Protein AF-A0A7C2NEE5-F1 (afdb_monomer_lite)

Structure (mmCIF, N/CA/C/O backbone):
data_AF-A0A7C2NEE5-F1
#
_entry.id   AF-A0A7C2NEE5-F1
#
loop_
_atom_site.group_PDB
_atom_site.id
_atom_site.type_symbol
_atom_site.label_atom_id
_atom_site.label_alt_id
_atom_site.label_comp_id
_atom_site.label_asym_id
_atom_site.label_entity_id
_atom_sit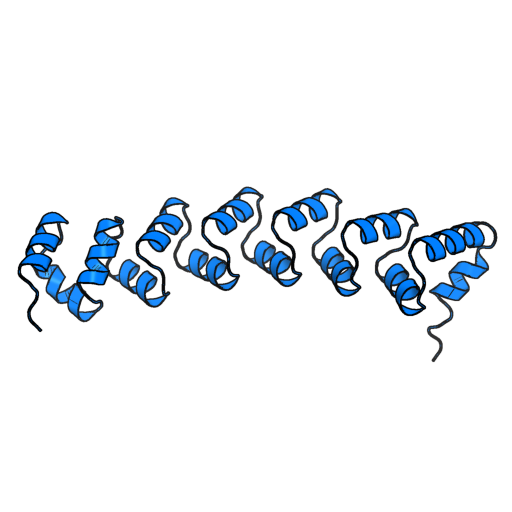e.label_seq_id
_atom_site.pdbx_PDB_ins_code
_atom_site.Cartn_x
_atom_site.Cartn_y
_atom_site.Cartn_z
_atom_site.occupancy
_atom_site.B_iso_or_equiv
_atom_site.auth_seq_id
_atom_site.auth_comp_id
_atom_site.auth_asym_id
_atom_site.auth_atom_id
_atom_site.pdbx_PDB_model_num
ATOM 1 N N . MET A 1 1 ? -31.552 -10.171 25.817 1.00 52.25 1 MET A N 1
ATOM 2 C CA . MET A 1 1 ? -30.109 -10.456 25.962 1.00 52.25 1 MET A CA 1
ATOM 3 C C . MET A 1 1 ? -29.627 -9.669 27.164 1.00 52.25 1 MET A C 1
ATOM 5 O O . MET A 1 1 ? -29.791 -8.460 27.160 1.00 52.25 1 MET A O 1
ATOM 9 N N . GLY A 1 2 ? -29.190 -10.341 28.229 1.00 68.56 2 GLY A N 1
ATOM 10 C CA . GLY A 1 2 ? -28.719 -9.665 29.440 1.00 68.56 2 GLY A CA 1
ATOM 11 C C . GLY A 1 2 ? -27.264 -9.243 29.276 1.00 68.56 2 GLY A C 1
ATOM 12 O O . GLY A 1 2 ? -26.449 -10.050 28.836 1.00 68.56 2 GLY A O 1
ATOM 13 N N . ILE A 1 3 ? -26.951 -7.993 29.607 1.00 78.88 3 ILE A N 1
ATOM 14 C CA . ILE A 1 3 ? -25.569 -7.520 29.716 1.00 78.88 3 ILE A CA 1
ATOM 15 C C . ILE A 1 3 ? -24.959 -8.189 30.949 1.00 78.88 3 ILE A C 1
ATOM 17 O O . ILE A 1 3 ? -25.601 -8.232 32.002 1.00 78.88 3 ILE A O 1
ATOM 21 N N . SER A 1 4 ? -23.755 -8.751 30.830 1.00 86.81 4 SER A N 1
ATOM 22 C CA . SER A 1 4 ? -23.123 -9.385 31.985 1.00 86.81 4 SER A CA 1
ATOM 23 C C . SER A 1 4 ? -22.705 -8.333 33.016 1.00 86.81 4 SER A C 1
ATOM 25 O O . SER A 1 4 ? -22.363 -7.199 32.677 1.00 86.81 4 SER A O 1
ATOM 27 N N . LEU A 1 5 ? -22.704 -8.715 34.295 1.00 85.31 5 LEU A N 1
ATOM 28 C CA . LEU A 1 5 ? -22.211 -7.844 35.362 1.00 85.31 5 LEU A CA 1
ATOM 29 C C . LEU A 1 5 ? -20.741 -7.444 35.127 1.00 85.31 5 LEU A C 1
ATOM 31 O O . LEU A 1 5 ? -20.351 -6.329 35.461 1.00 85.31 5 LEU A O 1
ATOM 35 N N . GLU A 1 6 ? -19.941 -8.329 34.527 1.00 88.75 6 GLU A N 1
ATOM 36 C CA . GLU A 1 6 ? -18.557 -8.047 34.140 1.00 88.75 6 GLU A CA 1
ATOM 37 C C . GLU A 1 6 ? -18.466 -6.958 33.065 1.00 88.75 6 GLU A C 1
ATOM 39 O O . GLU A 1 6 ? -17.700 -6.014 33.246 1.00 88.75 6 GLU A O 1
ATOM 44 N N . ASP A 1 7 ? -19.286 -7.023 32.010 1.00 86.94 7 ASP A N 1
ATOM 45 C CA . ASP A 1 7 ? -19.300 -5.994 30.959 1.00 86.94 7 ASP A CA 1
ATOM 46 C C . ASP A 1 7 ? -19.751 -4.630 31.524 1.00 86.94 7 ASP A C 1
ATOM 48 O O . ASP A 1 7 ? -19.190 -3.594 31.171 1.00 86.94 7 ASP A O 1
ATOM 52 N N . LEU A 1 8 ? -20.713 -4.609 32.460 1.00 86.50 8 LEU A N 1
ATOM 53 C CA . LEU A 1 8 ? -21.148 -3.378 33.139 1.00 86.50 8 LEU A CA 1
ATOM 54 C C . LEU A 1 8 ? -20.057 -2.787 34.046 1.00 86.50 8 LEU A C 1
ATOM 56 O O . LEU A 1 8 ? -19.805 -1.582 34.004 1.00 86.50 8 LEU A O 1
ATOM 60 N N . LYS A 1 9 ? -19.374 -3.618 34.846 1.00 90.25 9 LYS A N 1
ATOM 61 C CA . LYS A 1 9 ? -18.210 -3.177 35.641 1.00 90.25 9 LYS A CA 1
ATOM 62 C C . LYS A 1 9 ? -17.119 -2.605 34.742 1.00 90.25 9 LYS A C 1
ATOM 64 O O . LYS A 1 9 ? -16.454 -1.636 35.105 1.00 90.25 9 LYS A O 1
ATOM 69 N N . GLU A 1 10 ? -16.924 -3.214 33.579 1.00 91.81 10 GLU A N 1
ATOM 70 C CA . GLU A 1 10 ? -15.947 -2.767 32.601 1.00 91.81 10 GLU A CA 1
ATOM 71 C C . GLU A 1 10 ? -16.315 -1.409 31.994 1.00 91.81 10 GLU A C 1
ATOM 73 O O . GLU A 1 10 ? -15.447 -0.539 31.914 1.00 91.81 10 GLU A O 1
ATOM 78 N N . CYS A 1 11 ? -17.590 -1.187 31.658 1.00 89.75 11 CYS A N 1
ATOM 79 C CA . CYS A 1 11 ? -18.094 0.120 31.230 1.00 89.75 11 CYS A CA 1
ATOM 80 C C . CYS A 1 11 ? -17.747 1.202 32.260 1.00 89.75 11 CYS A C 1
ATOM 82 O O . CYS A 1 11 ? -17.121 2.203 31.912 1.00 89.75 11 CYS A O 1
ATOM 84 N N . ILE A 1 12 ? -18.049 0.953 33.541 1.00 89.44 12 ILE A N 1
ATOM 85 C CA . ILE A 1 12 ? -17.741 1.880 34.642 1.00 89.44 12 ILE A CA 1
ATOM 86 C C . ILE A 1 12 ? -16.233 2.148 34.722 1.00 89.44 12 ILE A C 1
ATOM 88 O O . ILE A 1 12 ? -15.807 3.299 34.791 1.00 89.44 12 ILE A O 1
ATOM 92 N N . LYS A 1 13 ? -15.404 1.098 34.657 1.00 92.56 13 LYS A N 1
ATOM 93 C CA . LYS A 1 13 ? -13.938 1.219 34.699 1.00 92.56 13 LYS A CA 1
ATOM 94 C C . LYS A 1 13 ? -13.382 2.039 33.532 1.00 92.56 13 LYS A C 1
ATOM 96 O O . LYS A 1 13 ? -12.403 2.760 33.702 1.00 92.56 13 LYS A O 1
ATOM 101 N N . LEU A 1 14 ? -13.980 1.911 32.351 1.00 91.31 14 LEU A N 1
ATOM 102 C CA . LEU A 1 14 ? -13.587 2.644 31.149 1.00 91.31 14 LEU A CA 1
ATOM 103 C C . LEU A 1 14 ? -14.219 4.044 31.065 1.00 91.31 14 LEU A C 1
ATOM 105 O O . LEU A 1 14 ? -13.923 4.774 30.114 1.00 91.31 14 LEU A O 1
ATOM 109 N N . GLY A 1 15 ? -15.041 4.438 32.044 1.00 89.75 15 GLY A N 1
ATOM 110 C CA . GLY A 1 15 ? -15.727 5.730 32.075 1.00 89.75 15 GLY A CA 1
ATOM 111 C C . GLY A 1 15 ? -16.842 5.850 31.034 1.00 89.75 15 GLY A C 1
ATOM 112 O O . GLY A 1 15 ? -17.089 6.940 30.527 1.00 89.75 15 GLY A O 1
ATOM 113 N N . VAL A 1 16 ? -17.460 4.732 30.653 1.00 89.31 16 VAL A N 1
ATOM 114 C CA . VAL A 1 16 ? -18.638 4.697 29.779 1.00 89.31 16 VAL A CA 1
ATOM 115 C C . VAL A 1 16 ? -19.879 4.866 30.655 1.00 89.31 16 VAL A C 1
ATOM 117 O O . VAL A 1 16 ? -20.111 4.075 31.568 1.00 89.31 16 VAL A O 1
ATOM 120 N N . GLU A 1 17 ? -20.665 5.906 30.386 1.00 87.31 17 GLU A N 1
ATOM 121 C CA . GLU A 1 17 ? -21.943 6.153 31.063 1.00 87.31 17 GLU A CA 1
ATOM 122 C C . GLU A 1 17 ? -22.932 5.018 30.769 1.00 87.31 17 GLU A C 1
ATOM 124 O O . GLU A 1 17 ? -23.079 4.603 29.620 1.00 87.31 17 GLU A O 1
ATOM 129 N N . ILE A 1 18 ? -23.624 4.529 31.802 1.00 81.56 18 ILE A N 1
ATOM 130 C CA . ILE A 1 18 ? -24.555 3.394 31.685 1.00 81.56 18 ILE A CA 1
ATOM 131 C C . ILE A 1 18 ? -25.688 3.711 30.702 1.00 81.56 18 ILE A C 1
ATOM 133 O O . ILE A 1 18 ? -26.046 2.857 29.897 1.00 81.56 18 ILE A O 1
ATOM 137 N N . ASP A 1 19 ? -26.179 4.949 30.694 1.00 83.88 19 ASP A N 1
ATOM 138 C CA . ASP A 1 19 ? -27.268 5.385 29.812 1.00 83.88 19 ASP A CA 1
ATOM 139 C C . ASP A 1 19 ? -26.885 5.268 28.324 1.00 83.88 19 ASP A C 1
ATOM 141 O O . ASP A 1 19 ? -27.717 4.939 27.480 1.00 83.88 19 ASP A O 1
ATOM 145 N N . LYS A 1 20 ? -25.593 5.430 27.999 1.00 84.56 20 LYS A N 1
ATOM 146 C CA . LYS A 1 20 ? -25.065 5.239 26.637 1.00 84.56 20 LYS A CA 1
ATOM 147 C C . LYS A 1 20 ? -24.954 3.770 26.245 1.00 84.56 20 LYS A C 1
ATOM 149 O O . LYS A 1 20 ? -24.925 3.461 25.057 1.00 84.56 20 LYS A O 1
ATOM 154 N N . VAL A 1 21 ? -24.899 2.843 27.203 1.00 86.25 21 VAL A N 1
ATOM 155 C CA . VAL A 1 21 ? -24.761 1.407 26.913 1.00 86.25 21 VAL A CA 1
ATOM 156 C C . VAL A 1 21 ? -25.962 0.903 26.115 1.00 86.25 21 VAL A C 1
ATOM 158 O O . VAL A 1 21 ? -25.777 0.137 25.171 1.00 86.25 21 VAL A O 1
ATOM 161 N N . GLU A 1 22 ? -27.174 1.374 26.421 1.00 85.75 22 GLU A N 1
ATOM 162 C CA . GLU A 1 22 ? -28.377 1.021 25.656 1.00 85.75 22 GLU A CA 1
ATOM 163 C C . GLU A 1 22 ? -28.334 1.510 24.203 1.00 85.75 22 GLU A C 1
ATOM 165 O O . GLU A 1 22 ? -28.905 0.872 23.318 1.00 85.75 22 GLU A O 1
ATOM 170 N N . GLU A 1 23 ? -27.673 2.636 23.937 1.00 86.69 23 GLU A N 1
ATOM 171 C CA . GLU A 1 23 ? -27.477 3.157 22.582 1.00 86.69 23 GLU A CA 1
ATOM 172 C C . GLU A 1 23 ? -26.408 2.359 21.833 1.00 86.69 23 GLU A C 1
ATOM 174 O O . GLU A 1 23 ? -26.622 1.960 20.688 1.00 86.69 23 GLU A O 1
ATOM 179 N N . VAL A 1 24 ? -25.291 2.052 22.501 1.00 89.06 24 VAL A N 1
ATOM 180 C CA . VAL A 1 24 ? -24.181 1.264 21.948 1.00 89.06 24 VAL A CA 1
ATOM 181 C C . VAL A 1 24 ? -24.670 -0.095 21.456 1.00 89.06 24 VAL A C 1
ATOM 183 O O . VAL A 1 24 ? -24.450 -0.432 20.293 1.00 89.06 24 VAL A O 1
ATOM 186 N N . ILE A 1 25 ? -25.387 -0.847 22.299 1.00 89.94 25 ILE A N 1
ATOM 187 C CA . ILE A 1 25 ? -25.830 -2.215 21.976 1.00 89.94 25 ILE A CA 1
ATOM 188 C C . ILE A 1 25 ? -26.848 -2.285 20.830 1.00 89.94 25 ILE A C 1
ATOM 190 O O . ILE A 1 25 ? -27.051 -3.357 20.262 1.00 89.94 25 ILE A O 1
ATOM 194 N N . LYS A 1 26 ? -27.501 -1.166 20.482 1.00 90.38 26 LYS A N 1
ATOM 195 C CA . LYS A 1 26 ? -28.397 -1.085 19.314 1.00 90.38 26 LYS A CA 1
ATOM 196 C C . LYS A 1 26 ? -27.624 -1.008 17.998 1.00 90.38 26 LYS A C 1
ATOM 198 O O . LYS A 1 26 ? -28.196 -1.298 16.951 1.00 90.38 26 LYS A O 1
ATOM 203 N N . ILE A 1 27 ? -26.361 -0.585 18.040 1.00 89.75 27 ILE A N 1
ATOM 204 C CA . ILE A 1 27 ? -25.560 -0.260 16.856 1.00 89.75 27 ILE A CA 1
ATOM 205 C C . ILE A 1 27 ? -24.425 -1.270 16.671 1.00 89.75 27 ILE A C 1
ATOM 207 O O . ILE A 1 27 ? -24.187 -1.727 15.554 1.00 89.75 27 ILE A O 1
ATOM 211 N N . VAL A 1 28 ? -23.727 -1.620 17.751 1.00 91.56 28 VAL A N 1
ATOM 212 C CA . VAL A 1 28 ? -22.573 -2.525 17.747 1.00 91.56 28 VAL A CA 1
ATOM 213 C C . VAL A 1 28 ? -22.608 -3.456 18.957 1.00 91.56 28 VAL A C 1
ATOM 215 O O . VAL A 1 28 ? -23.215 -3.160 19.983 1.00 91.56 28 VAL A O 1
ATOM 218 N N . ASP A 1 29 ? -21.917 -4.589 18.857 1.00 91.69 29 ASP A N 1
ATOM 219 C CA . ASP A 1 29 ? -21.690 -5.464 20.006 1.00 91.69 29 ASP A CA 1
ATOM 220 C C . ASP A 1 29 ? -20.903 -4.732 21.113 1.00 91.69 29 ASP A C 1
ATOM 222 O O . ASP A 1 29 ? -19.911 -4.046 20.843 1.00 91.69 29 ASP A O 1
ATOM 226 N N . LEU A 1 30 ? -21.330 -4.898 22.372 1.00 90.56 30 LEU A N 1
ATOM 227 C CA . LEU A 1 30 ? -20.747 -4.188 23.513 1.00 90.56 30 LEU A CA 1
ATOM 228 C C . LEU A 1 30 ? -19.269 -4.533 23.704 1.00 90.56 30 LEU A C 1
ATOM 230 O O . LEU A 1 30 ? -18.464 -3.646 23.970 1.00 90.56 30 LEU A O 1
ATOM 234 N N . LYS A 1 31 ? -18.882 -5.802 23.537 1.00 91.06 31 LYS A N 1
ATOM 235 C CA . LYS A 1 31 ? -17.478 -6.211 23.701 1.00 91.06 31 LYS A CA 1
ATOM 236 C C . LYS A 1 31 ? -16.597 -5.576 22.635 1.00 91.06 31 LYS A C 1
ATOM 238 O O . LYS A 1 31 ? -15.514 -5.078 22.944 1.00 91.06 31 LYS A O 1
ATOM 243 N N . SER A 1 32 ? -17.089 -5.543 21.401 1.00 92.00 32 SER A N 1
ATOM 244 C CA . SER A 1 32 ? -16.448 -4.857 20.284 1.00 92.00 32 SER A CA 1
ATOM 245 C C . SER A 1 32 ? -16.280 -3.374 20.608 1.00 92.00 32 SER A C 1
ATOM 247 O O . SER A 1 32 ? -15.155 -2.884 20.591 1.00 92.00 32 SER A O 1
ATOM 249 N N . TYR A 1 33 ? -17.333 -2.678 21.041 1.00 93.62 33 TYR A N 1
ATOM 250 C CA . TYR A 1 33 ? -17.239 -1.280 21.476 1.00 93.62 33 TYR A CA 1
ATOM 251 C C . TYR A 1 33 ? -16.186 -1.064 22.575 1.00 93.62 33 TYR A C 1
ATOM 253 O O . TYR A 1 33 ? -15.282 -0.241 22.422 1.00 93.62 33 TYR A O 1
ATOM 261 N N . LEU A 1 34 ? -16.234 -1.846 23.658 1.00 92.81 34 LEU A N 1
ATOM 262 C CA . LEU A 1 34 ? -15.294 -1.707 24.774 1.00 92.81 34 LEU A CA 1
ATOM 263 C C . LEU A 1 34 ? -13.848 -2.013 24.363 1.00 92.81 34 LEU A C 1
ATOM 265 O O . LEU A 1 34 ? -12.907 -1.476 24.952 1.00 92.81 34 LEU A O 1
ATOM 269 N N . SER A 1 35 ? -13.633 -2.853 23.349 1.00 94.25 35 SER A N 1
ATOM 270 C CA . SER A 1 35 ? -12.297 -3.095 22.798 1.00 94.25 35 SER A CA 1
ATOM 271 C C . SER A 1 35 ? -11.720 -1.860 22.089 1.00 94.25 35 SER A C 1
ATOM 273 O O . SER A 1 35 ? -10.541 -1.564 22.268 1.00 94.25 35 SER A O 1
ATOM 275 N N . PHE A 1 36 ? -12.547 -1.075 21.389 1.00 95.50 36 PHE A N 1
ATOM 276 C CA . PHE A 1 36 ? -12.142 0.214 20.813 1.00 95.50 36 PHE A CA 1
ATOM 277 C C . PHE A 1 36 ? -11.922 1.287 21.882 1.00 95.50 36 PHE A C 1
ATOM 279 O O . PHE A 1 36 ? -10.929 2.015 21.824 1.00 95.50 36 PHE A O 1
ATOM 286 N N . VAL A 1 37 ? -12.770 1.325 22.915 1.00 94.12 37 VAL A N 1
ATOM 287 C CA . VAL A 1 37 ? -12.607 2.259 24.042 1.00 94.12 37 VAL A CA 1
ATOM 288 C C . VAL A 1 37 ? -11.280 2.032 24.774 1.00 94.12 37 VAL A C 1
ATOM 290 O O . VAL A 1 37 ? -10.609 2.998 25.140 1.00 94.12 37 VAL A O 1
ATOM 293 N N . ARG A 1 38 ? -10.840 0.773 24.931 1.00 94.62 38 ARG A N 1
ATOM 294 C CA . ARG A 1 38 ? -9.494 0.441 25.451 1.00 94.62 38 ARG A CA 1
ATOM 295 C C . ARG A 1 38 ? -8.360 0.978 24.576 1.00 94.62 38 ARG A C 1
ATOM 297 O O . ARG A 1 38 ? -7.274 1.247 25.081 1.00 94.62 38 ARG A O 1
ATOM 304 N N . CYS A 1 39 ? -8.606 1.117 23.281 1.00 94.38 39 CYS A N 1
ATOM 305 C CA . CYS A 1 39 ? -7.683 1.684 22.307 1.00 94.38 39 CYS A CA 1
ATOM 306 C C . CYS A 1 39 ? -7.817 3.213 22.177 1.00 94.38 39 CYS A C 1
ATOM 308 O O . CYS A 1 39 ? -7.279 3.789 21.237 1.00 94.38 39 CYS A O 1
ATOM 310 N N . SER A 1 40 ? -8.492 3.872 23.127 1.00 93.44 40 SER A N 1
ATOM 311 C CA . SER A 1 40 ? -8.724 5.323 23.156 1.00 93.44 40 SER A CA 1
ATOM 312 C C . SER A 1 40 ? -9.597 5.861 22.015 1.00 93.44 40 SER A C 1
ATOM 314 O O . SER A 1 40 ? -9.642 7.070 21.799 1.00 93.44 40 SER A O 1
ATOM 316 N N . ILE A 1 41 ? -10.341 4.997 21.320 1.00 93.06 41 ILE A N 1
ATOM 317 C CA . ILE A 1 41 ? -11.349 5.393 20.330 1.00 93.06 41 ILE A CA 1
ATOM 318 C C . ILE A 1 41 ? -12.707 5.293 21.024 1.00 93.06 41 ILE A C 1
ATOM 320 O O . ILE A 1 41 ? -13.111 4.208 21.429 1.00 93.06 41 ILE A O 1
ATOM 324 N N . ARG A 1 42 ? -13.372 6.433 21.243 1.00 91.88 42 ARG A N 1
ATOM 325 C CA . ARG A 1 42 ? -14.586 6.519 22.081 1.00 91.88 42 ARG A CA 1
ATOM 326 C C . ARG A 1 42 ? -15.839 6.954 21.334 1.00 91.88 42 ARG A C 1
ATOM 328 O O . ARG A 1 42 ? -16.936 6.702 21.830 1.00 91.88 42 ARG A O 1
ATOM 335 N N . ASP A 1 43 ? -15.678 7.609 20.190 1.00 92.69 43 ASP A N 1
ATOM 336 C CA . ASP A 1 43 ? -16.806 8.062 19.387 1.00 92.69 43 ASP A CA 1
ATOM 337 C C . ASP A 1 43 ? -17.532 6.859 18.769 1.00 92.69 43 ASP A C 1
ATOM 339 O O . ASP A 1 43 ? -16.922 6.012 18.119 1.00 92.69 43 ASP A O 1
ATOM 343 N N . LEU A 1 44 ? -18.834 6.744 19.032 1.00 91.62 44 LEU A N 1
ATOM 344 C CA . LEU A 1 44 ? -19.611 5.560 18.666 1.00 91.62 44 LEU A CA 1
ATOM 345 C C . LEU A 1 44 ? -19.773 5.418 17.150 1.00 91.62 44 LEU A C 1
ATOM 347 O O . LEU A 1 44 ? -19.709 4.300 16.634 1.00 91.62 44 LEU A O 1
ATOM 351 N N . GLU A 1 45 ? -19.970 6.527 16.436 1.00 93.25 45 GLU A N 1
ATOM 352 C CA . GLU A 1 45 ? -20.134 6.480 14.985 1.00 93.25 45 GLU A CA 1
ATOM 353 C C . GLU A 1 45 ? -18.799 6.142 14.314 1.00 93.25 45 GLU A C 1
ATOM 355 O O . GLU A 1 45 ? -18.763 5.286 13.434 1.00 93.25 45 GLU A O 1
ATOM 360 N N . GLU A 1 46 ? -17.690 6.699 14.798 1.00 94.06 46 GLU A N 1
ATOM 361 C CA . GLU A 1 46 ? -16.345 6.324 14.371 1.00 94.06 46 GLU A CA 1
ATOM 362 C C . GLU A 1 46 ? -16.070 4.827 14.602 1.00 94.06 46 GLU A C 1
ATOM 364 O O . GLU A 1 46 ? -15.670 4.124 13.673 1.00 94.06 46 GLU A O 1
ATOM 369 N N . ILE A 1 47 ? -16.313 4.303 15.810 1.00 94.75 47 ILE A N 1
ATOM 370 C CA . ILE A 1 47 ? -16.109 2.876 16.129 1.00 94.75 47 ILE A CA 1
ATOM 371 C C . ILE A 1 47 ? -16.903 1.991 15.173 1.00 94.75 47 ILE A C 1
ATOM 373 O O . ILE A 1 47 ? -16.374 1.034 14.607 1.00 94.75 47 ILE A O 1
ATOM 377 N N . LYS A 1 48 ? -18.177 2.323 14.967 1.00 94.94 48 LYS A N 1
ATOM 378 C CA . LYS A 1 48 ? -19.054 1.614 14.037 1.00 94.94 48 LYS A CA 1
ATOM 379 C C . LYS A 1 48 ? -18.489 1.636 12.616 1.00 94.94 48 LYS A C 1
ATOM 381 O O . LYS A 1 48 ? -18.541 0.611 11.938 1.00 94.94 48 LYS A O 1
ATOM 386 N N . GLN A 1 49 ? -17.934 2.758 12.161 1.00 95.50 49 GLN A N 1
ATOM 387 C CA . GLN A 1 49 ? -17.326 2.851 10.836 1.00 95.50 49 GLN A CA 1
ATOM 388 C C . GLN A 1 49 ? -16.041 2.013 10.714 1.00 95.50 49 GLN A C 1
ATOM 390 O O . GLN A 1 49 ? -15.892 1.298 9.719 1.00 95.50 49 GLN A O 1
ATOM 395 N N . TRP A 1 50 ? -15.155 2.018 11.718 1.00 95.81 50 TRP A N 1
ATOM 396 C CA . TRP A 1 50 ? -13.961 1.156 11.743 1.00 95.81 50 TRP A CA 1
ATOM 397 C C . TRP A 1 50 ? -14.326 -0.334 11.744 1.00 95.81 50 TRP A C 1
ATOM 399 O O . TRP A 1 50 ? -13.780 -1.098 10.944 1.00 95.81 50 TRP A O 1
ATOM 409 N N . ILE A 1 51 ? -15.305 -0.734 12.566 1.00 94.19 51 ILE A N 1
ATOM 410 C CA . ILE A 1 51 ? -15.830 -2.109 12.609 1.00 94.19 51 ILE A CA 1
ATOM 411 C C . ILE A 1 51 ? -16.411 -2.503 11.250 1.00 94.19 51 ILE A C 1
ATOM 413 O O . ILE A 1 51 ? -16.069 -3.554 10.711 1.00 94.19 51 ILE A O 1
ATOM 417 N N . LYS A 1 52 ? -17.262 -1.652 10.664 1.00 94.38 52 LYS A N 1
ATOM 418 C CA . LYS A 1 52 ? -17.882 -1.905 9.354 1.00 94.38 52 LYS A CA 1
ATOM 419 C C . LYS A 1 52 ? -16.842 -2.038 8.239 1.00 94.38 52 LYS A C 1
ATOM 421 O O . LYS A 1 52 ? -17.063 -2.775 7.285 1.00 94.38 52 LYS A O 1
ATOM 426 N N . SER A 1 53 ? -15.718 -1.344 8.375 1.00 93.50 53 SER A N 1
ATOM 427 C CA . SER A 1 53 ? -14.596 -1.384 7.432 1.00 93.50 53 SER A CA 1
ATOM 428 C C . SER A 1 53 ? -13.619 -2.538 7.719 1.00 93.50 53 SER A C 1
ATOM 430 O O . SER A 1 53 ? -12.579 -2.661 7.073 1.00 93.50 53 SER A O 1
ATOM 432 N N . GLY A 1 54 ? -13.942 -3.400 8.689 1.00 93.12 54 GLY A N 1
ATOM 433 C CA . GLY A 1 54 ? -13.186 -4.610 8.999 1.00 93.12 54 GLY A CA 1
ATOM 434 C C . GLY A 1 54 ? -11.819 -4.343 9.623 1.00 93.12 54 GLY A C 1
ATOM 435 O O . GLY A 1 54 ? -10.910 -5.151 9.439 1.00 93.12 54 GLY A O 1
ATOM 436 N N . PHE A 1 55 ? -11.639 -3.206 10.297 1.00 94.50 55 PHE A N 1
ATOM 437 C CA . PHE A 1 55 ? -10.434 -2.939 11.079 1.00 94.50 55 PHE A CA 1
ATOM 438 C C . PHE A 1 55 ? -10.620 -3.416 12.512 1.00 94.50 55 PHE A C 1
ATOM 440 O O . PHE A 1 55 ? -11.666 -3.222 13.135 1.00 94.50 55 PHE A O 1
ATOM 447 N N . SER A 1 56 ? -9.567 -4.010 13.053 1.00 94.62 56 SER A N 1
ATOM 448 C CA . SER A 1 56 ? -9.461 -4.281 14.475 1.00 94.62 56 SER A CA 1
ATOM 449 C C . SER A 1 56 ? -9.239 -2.980 15.266 1.00 94.62 56 SER A C 1
ATOM 451 O O . SER A 1 56 ? -8.719 -1.998 14.729 1.00 94.62 56 SER A O 1
ATOM 453 N N . PRO A 1 57 ? -9.552 -2.968 16.574 1.00 94.62 57 PRO A N 1
ATOM 454 C CA . PRO A 1 57 ? -9.276 -1.825 17.446 1.00 94.62 57 PRO A CA 1
ATOM 455 C C . PRO A 1 57 ? -7.811 -1.373 17.430 1.00 94.62 57 PRO A C 1
ATOM 457 O O . PRO A 1 57 ? -7.522 -0.181 17.525 1.00 94.62 57 PRO A O 1
ATOM 460 N N . LYS A 1 58 ? -6.882 -2.333 17.321 1.00 94.69 58 LYS A N 1
ATOM 461 C CA . LYS A 1 58 ? -5.442 -2.061 17.281 1.00 94.69 58 LYS A CA 1
ATOM 462 C C . LYS A 1 58 ? -5.044 -1.388 15.976 1.00 94.69 58 LYS A C 1
ATOM 464 O O . LYS A 1 58 ? -4.396 -0.354 16.035 1.00 94.69 58 LYS A O 1
ATOM 469 N N . GLU A 1 59 ? -5.490 -1.915 14.836 1.00 93.88 59 GLU A N 1
ATOM 470 C CA . GLU A 1 59 ? -5.226 -1.286 13.538 1.00 93.88 59 GLU A CA 1
ATOM 471 C C . GLU A 1 59 ? -5.816 0.124 13.498 1.00 93.88 59 GLU A C 1
ATOM 473 O O . GLU A 1 59 ? -5.105 1.065 13.174 1.00 93.88 59 GLU A O 1
ATOM 478 N N . ALA A 1 60 ? -7.085 0.299 13.886 1.00 95.25 60 ALA A N 1
ATOM 479 C CA . ALA A 1 60 ? -7.729 1.614 13.914 1.00 95.25 60 ALA A CA 1
ATOM 480 C C . ALA A 1 60 ? -6.934 2.623 14.758 1.00 95.25 60 ALA A C 1
ATOM 482 O O . ALA A 1 60 ? -6.734 3.767 14.354 1.00 95.25 60 ALA A O 1
ATOM 483 N N . LYS A 1 61 ? -6.429 2.187 15.918 1.00 94.81 61 LYS A N 1
ATOM 484 C CA . LYS A 1 61 ? -5.553 3.005 16.757 1.00 94.81 61 LYS A CA 1
ATOM 485 C C . LYS A 1 61 ? -4.241 3.343 16.049 1.00 94.81 61 LYS A C 1
ATOM 487 O O . LYS A 1 61 ? -3.864 4.508 16.038 1.00 94.81 61 LYS A O 1
ATOM 492 N N . GLU A 1 62 ? -3.567 2.360 15.462 1.00 94.50 62 GLU A N 1
ATOM 493 C CA . GLU A 1 62 ? -2.294 2.563 14.765 1.00 94.50 62 GLU A CA 1
ATOM 494 C C . GLU A 1 62 ? -2.436 3.530 13.583 1.00 94.50 62 GLU A C 1
ATOM 496 O O . GLU A 1 62 ? -1.629 4.451 13.450 1.00 94.50 62 GLU A O 1
ATOM 501 N N . TRP A 1 63 ? -3.477 3.381 12.758 1.00 94.88 63 TRP A N 1
ATOM 502 C CA . TRP A 1 63 ? -3.770 4.307 11.660 1.00 94.88 63 TRP A CA 1
ATOM 503 C C . TRP A 1 63 ? -3.972 5.736 12.182 1.00 94.88 63 TRP A C 1
ATOM 505 O O . TRP A 1 63 ? -3.291 6.660 11.728 1.00 94.88 63 TRP A O 1
ATOM 515 N N . LYS A 1 64 ? -4.802 5.910 13.221 1.00 93.44 64 LYS A N 1
ATOM 516 C CA . LYS A 1 64 ? -5.049 7.223 13.838 1.00 93.44 64 LYS A CA 1
ATOM 517 C C . LYS A 1 64 ? -3.807 7.846 14.467 1.00 93.44 64 LYS A C 1
ATOM 519 O O . LYS A 1 64 ? -3.591 9.045 14.320 1.00 93.44 64 LYS A O 1
ATOM 524 N N . GLU A 1 65 ? -2.986 7.063 15.163 1.00 93.12 65 GLU A N 1
ATOM 525 C CA . GLU A 1 65 ? -1.739 7.545 15.773 1.00 93.12 65 GLU A CA 1
ATOM 526 C C . GLU A 1 65 ? -0.717 7.999 14.721 1.00 93.12 65 GLU A C 1
ATOM 528 O O . GLU A 1 65 ? 0.107 8.868 15.003 1.00 93.12 65 GLU A O 1
ATOM 533 N N . ASN A 1 66 ? -0.803 7.478 13.492 1.00 89.50 66 ASN A N 1
ATOM 534 C CA . ASN A 1 66 ? -0.013 7.948 12.353 1.00 89.50 66 ASN A CA 1
ATOM 535 C C . ASN A 1 66 ? -0.704 9.074 11.556 1.00 89.50 66 ASN A C 1
ATOM 537 O O . ASN A 1 66 ? -0.216 9.457 10.493 1.00 89.50 66 ASN A O 1
ATOM 541 N N . GLY A 1 67 ? -1.809 9.630 12.065 1.00 89.94 67 GLY A N 1
ATOM 542 C CA . GLY A 1 67 ? -2.534 10.731 11.430 1.00 89.94 67 GLY A CA 1
ATOM 543 C C . GLY A 1 67 ? -3.247 10.335 10.137 1.00 89.94 67 GLY A C 1
ATOM 544 O O . GLY A 1 67 ? -3.455 11.189 9.281 1.00 89.94 67 GLY A O 1
ATOM 545 N N . ILE A 1 68 ? -3.575 9.051 9.981 1.00 90.81 68 ILE A N 1
ATOM 546 C CA . ILE A 1 68 ? -4.294 8.504 8.831 1.00 90.81 68 ILE A CA 1
ATOM 547 C C . ILE A 1 68 ? -5.739 8.257 9.266 1.00 90.81 68 ILE A C 1
ATOM 549 O O . ILE A 1 68 ? -5.990 7.540 10.239 1.00 90.81 68 ILE A O 1
ATOM 553 N N . ASP A 1 69 ? -6.687 8.894 8.579 1.00 92.56 69 ASP A N 1
ATOM 554 C CA . ASP A 1 69 ? -8.111 8.722 8.863 1.00 92.56 69 ASP A CA 1
ATOM 555 C C . ASP A 1 69 ? -8.661 7.408 8.285 1.00 92.56 69 ASP A C 1
ATOM 557 O O . ASP A 1 69 ? -7.953 6.638 7.637 1.00 92.56 69 ASP A O 1
ATOM 561 N N . LEU A 1 70 ? -9.933 7.117 8.563 1.00 92.94 70 LEU A N 1
ATOM 562 C CA . LEU A 1 70 ? -10.564 5.879 8.117 1.00 92.94 70 LEU A CA 1
ATOM 563 C C . LEU A 1 70 ? -10.629 5.754 6.588 1.00 92.94 70 LEU A C 1
ATOM 565 O O . LEU A 1 70 ? -10.457 4.649 6.077 1.00 92.94 70 LEU A O 1
ATOM 569 N N . GLU A 1 71 ? -10.934 6.834 5.867 1.00 93.38 71 GLU A N 1
ATOM 570 C CA . GLU A 1 71 ? -11.051 6.768 4.407 1.00 93.38 71 GLU A CA 1
ATOM 571 C C . GLU A 1 71 ? -9.680 6.510 3.794 1.00 93.38 71 GLU A C 1
ATOM 573 O O . GLU A 1 71 ? -9.525 5.596 2.987 1.00 93.38 71 GLU A O 1
ATOM 578 N N . GLU A 1 72 ? -8.661 7.213 4.278 1.00 92.25 72 GLU A N 1
ATOM 579 C CA . GLU A 1 72 ? -7.286 6.993 3.863 1.00 92.25 72 GLU A CA 1
ATOM 580 C C . GLU A 1 72 ? -6.806 5.568 4.213 1.00 92.25 72 GLU A C 1
ATOM 582 O O . GLU A 1 72 ? -6.210 4.880 3.383 1.00 92.25 72 GLU A O 1
ATOM 587 N N . ALA A 1 73 ? -7.112 5.072 5.417 1.00 94.12 73 ALA A N 1
ATOM 588 C CA . ALA A 1 73 ? -6.755 3.719 5.846 1.00 94.12 73 ALA A CA 1
ATOM 589 C C . ALA A 1 73 ? -7.411 2.635 4.975 1.00 94.12 73 ALA A C 1
ATOM 591 O O . ALA A 1 73 ? -6.780 1.612 4.700 1.00 94.12 73 ALA A O 1
ATOM 592 N N . LYS A 1 74 ? -8.659 2.839 4.524 1.00 94.44 74 LYS A N 1
ATOM 593 C CA . LYS A 1 74 ? -9.319 1.934 3.568 1.00 94.44 74 LYS A CA 1
ATOM 594 C C . LYS A 1 74 ? -8.568 1.902 2.247 1.00 94.44 74 LYS A C 1
ATOM 596 O O . LYS A 1 74 ? -8.262 0.814 1.776 1.00 94.44 74 LYS A O 1
ATOM 601 N N . GLU A 1 75 ? -8.222 3.060 1.687 1.00 94.12 75 GLU A N 1
ATOM 602 C CA . GLU A 1 75 ? -7.512 3.106 0.406 1.00 94.12 75 GLU A CA 1
ATOM 603 C C . GLU A 1 75 ? -6.140 2.416 0.486 1.00 94.12 75 GLU A C 1
ATOM 605 O O . GLU A 1 75 ? -5.768 1.670 -0.422 1.00 94.12 75 GLU A O 1
ATOM 610 N N . TRP A 1 76 ? -5.402 2.596 1.589 1.00 94.31 76 TRP A N 1
ATOM 611 C CA . TRP A 1 76 ? -4.147 1.873 1.817 1.00 94.31 76 TRP A CA 1
ATOM 612 C C . TRP A 1 76 ? -4.361 0.362 1.964 1.00 94.31 76 TRP A C 1
ATOM 614 O O . TRP A 1 76 ? -3.605 -0.431 1.396 1.00 94.31 76 TRP A O 1
ATOM 62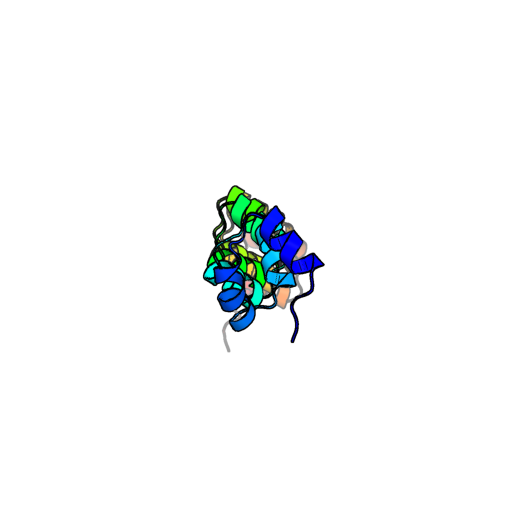4 N N . LYS A 1 77 ? -5.406 -0.053 2.684 1.00 92.00 77 LYS A N 1
ATOM 625 C CA . LYS A 1 77 ? -5.751 -1.469 2.859 1.00 92.00 77 LYS A CA 1
ATOM 626 C C . LYS A 1 77 ? -6.182 -2.124 1.544 1.00 92.00 77 LYS A C 1
ATOM 628 O O . LYS A 1 77 ? -5.803 -3.268 1.302 1.00 92.00 77 LYS A O 1
ATOM 633 N N . ASP A 1 78 ? -6.892 -1.398 0.684 1.00 92.06 78 ASP A N 1
ATOM 634 C CA . ASP A 1 78 ? -7.330 -1.859 -0.639 1.00 92.06 78 ASP A CA 1
ATOM 635 C C . ASP A 1 78 ? -6.154 -2.159 -1.574 1.00 92.06 78 ASP A C 1
ATOM 637 O O . ASP A 1 78 ? -6.260 -3.019 -2.447 1.00 92.06 78 ASP A O 1
ATOM 641 N N . ILE A 1 79 ? -5.016 -1.487 -1.378 1.00 91.88 79 ILE A N 1
ATOM 642 C CA . ILE A 1 79 ? -3.770 -1.794 -2.086 1.00 91.88 79 ILE A CA 1
ATOM 643 C C . ILE A 1 79 ? -2.849 -2.712 -1.280 1.00 91.88 79 ILE A C 1
ATOM 645 O O . ILE A 1 79 ? -1.654 -2.746 -1.550 1.00 91.88 79 ILE A O 1
ATOM 649 N N . GLU A 1 80 ? -3.361 -3.455 -0.294 1.00 90.81 80 GLU A N 1
ATOM 650 C CA . GLU A 1 80 ? -2.604 -4.388 0.557 1.00 90.81 80 GLU A CA 1
ATOM 651 C C . GLU A 1 80 ? -1.386 -3.740 1.248 1.00 90.81 80 GLU A C 1
ATOM 653 O O . GLU A 1 80 ? -0.293 -4.321 1.342 1.00 90.81 80 GLU A O 1
ATOM 658 N N . CYS A 1 81 ? -1.550 -2.496 1.694 1.00 91.38 81 CYS A N 1
ATOM 659 C CA . CYS A 1 81 ? -0.574 -1.782 2.504 1.00 91.38 81 CYS A CA 1
ATOM 660 C C . CYS A 1 81 ? -1.083 -1.659 3.940 1.00 91.38 81 CYS A C 1
ATOM 662 O O . CYS A 1 81 ? -2.131 -1.073 4.204 1.00 91.38 81 CYS A O 1
ATOM 664 N N . ASP A 1 82 ? -0.310 -2.203 4.876 1.00 91.62 82 ASP A N 1
ATOM 665 C CA . ASP A 1 82 ? -0.489 -1.931 6.298 1.00 91.62 82 ASP A CA 1
ATOM 666 C C . ASP A 1 82 ? -0.014 -0.510 6.654 1.00 91.62 82 ASP A C 1
ATOM 668 O O . ASP A 1 82 ? 0.561 0.211 5.831 1.00 91.62 82 ASP A O 1
ATOM 672 N N . VAL A 1 83 ? -0.245 -0.111 7.905 1.00 92.00 83 VAL A N 1
ATOM 673 C CA . VAL A 1 83 ? 0.112 1.218 8.416 1.00 92.00 83 VAL A CA 1
ATOM 674 C C . VAL A 1 83 ? 1.608 1.525 8.295 1.00 92.00 83 VAL A C 1
ATOM 676 O O . VAL A 1 83 ? 1.977 2.676 8.060 1.00 92.00 83 VAL A O 1
ATOM 679 N N . ASN A 1 84 ? 2.480 0.517 8.410 1.00 91.44 84 ASN A N 1
ATOM 680 C CA . ASN A 1 84 ? 3.924 0.717 8.308 1.00 91.44 84 ASN A CA 1
ATOM 681 C C . ASN A 1 84 ? 4.308 1.010 6.861 1.00 91.44 84 ASN A C 1
ATOM 683 O O . ASN A 1 84 ? 4.977 2.007 6.606 1.00 91.44 84 ASN A O 1
ATOM 687 N N . LYS A 1 85 ? 3.808 0.217 5.907 1.00 92.38 85 LYS A N 1
ATOM 688 C CA . LYS A 1 85 ? 4.024 0.472 4.477 1.00 92.38 85 LYS A CA 1
ATOM 689 C C . LYS A 1 85 ? 3.455 1.825 4.067 1.00 92.38 85 LYS A C 1
ATOM 691 O O . LYS A 1 85 ? 4.155 2.610 3.439 1.00 92.38 85 LYS A O 1
ATOM 696 N N . ALA A 1 86 ? 2.216 2.129 4.451 1.00 93.06 86 ALA A N 1
ATOM 697 C CA . ALA A 1 86 ? 1.588 3.418 4.162 1.00 93.06 86 ALA A CA 1
ATOM 698 C C . ALA A 1 86 ? 2.438 4.591 4.673 1.00 93.06 86 ALA A C 1
ATOM 700 O O . ALA A 1 86 ? 2.670 5.565 3.959 1.00 93.06 86 ALA A O 1
ATOM 701 N N . LYS A 1 87 ? 2.972 4.470 5.892 1.00 92.38 87 LYS A N 1
ATOM 702 C CA . LYS A 1 87 ? 3.883 5.457 6.473 1.00 92.38 87 LYS A CA 1
ATOM 703 C C . LYS A 1 87 ? 5.178 5.595 5.683 1.00 92.38 87 LYS A C 1
ATOM 705 O O . LYS A 1 87 ? 5.630 6.719 5.489 1.00 92.38 87 LYS A O 1
ATOM 710 N N . GLU A 1 88 ? 5.784 4.492 5.260 1.00 93.44 88 GLU A N 1
ATOM 711 C CA . GLU A 1 88 ? 7.003 4.521 4.452 1.00 93.44 88 GLU A CA 1
ATOM 712 C C . GLU A 1 88 ? 6.760 5.233 3.116 1.00 93.44 88 GLU A C 1
ATOM 714 O O . GLU A 1 88 ? 7.478 6.177 2.799 1.00 93.44 88 GLU A O 1
ATOM 719 N N . TRP A 1 89 ? 5.689 4.886 2.394 1.00 94.81 89 TRP A N 1
ATOM 720 C CA . TRP A 1 89 ? 5.311 5.575 1.154 1.00 94.81 89 TRP A CA 1
ATOM 721 C C . TRP A 1 89 ? 5.090 7.078 1.372 1.00 94.81 89 TRP A C 1
ATOM 723 O O . TRP A 1 89 ? 5.667 7.896 0.657 1.00 94.81 89 TRP A O 1
ATOM 733 N N . LYS A 1 90 ? 4.321 7.461 2.401 1.00 91.62 90 LYS A N 1
ATOM 734 C CA . LYS A 1 90 ? 4.073 8.878 2.725 1.00 91.62 90 LYS A CA 1
ATOM 735 C C . LYS A 1 90 ? 5.345 9.621 3.124 1.00 91.62 90 LYS A C 1
ATOM 737 O O . LYS A 1 90 ? 5.508 10.785 2.768 1.00 91.62 90 LYS A O 1
ATOM 742 N N . LYS A 1 91 ? 6.245 8.972 3.868 1.00 92.75 91 LYS A N 1
ATOM 743 C CA . LYS A 1 91 ? 7.521 9.559 4.303 1.00 92.75 91 LYS A CA 1
ATOM 744 C C . LYS A 1 91 ? 8.412 9.911 3.113 1.00 92.75 91 LYS A C 1
ATOM 746 O O . LYS A 1 91 ? 9.084 10.936 3.150 1.00 92.75 91 LYS A O 1
ATOM 751 N N . GLU A 1 92 ? 8.368 9.095 2.069 1.00 93.69 92 GLU A N 1
ATOM 752 C CA . GLU A 1 92 ? 9.105 9.308 0.820 1.00 93.69 92 GLU A CA 1
ATOM 753 C C . GLU A 1 92 ? 8.365 10.258 -0.143 1.00 93.69 92 GLU A C 1
ATOM 755 O O . GLU A 1 92 ? 8.796 10.481 -1.270 1.00 93.69 92 GLU A O 1
ATOM 760 N N . GLY A 1 93 ? 7.264 10.867 0.314 1.00 91.88 93 GLY A N 1
ATOM 761 C CA . GLY A 1 93 ? 6.532 11.908 -0.403 1.00 91.88 93 GLY A CA 1
ATOM 762 C C . GLY A 1 93 ? 5.463 11.393 -1.362 1.00 91.88 93 GLY A C 1
ATOM 763 O O . GLY A 1 93 ? 4.831 12.205 -2.034 1.00 91.88 93 GLY A O 1
ATOM 764 N N . PHE A 1 94 ? 5.224 10.082 -1.410 1.00 92.75 94 PHE A N 1
ATOM 765 C CA . PHE A 1 94 ? 4.192 9.513 -2.266 1.00 92.75 94 PHE A CA 1
ATOM 766 C C . PHE A 1 94 ? 2.807 9.664 -1.646 1.00 92.75 94 PHE A C 1
ATOM 768 O O . PHE A 1 94 ? 2.592 9.400 -0.459 1.00 92.75 94 PHE A O 1
ATOM 775 N N . ASN A 1 95 ? 1.836 10.016 -2.482 1.00 90.75 95 ASN A N 1
ATOM 776 C CA . ASN A 1 95 ? 0.430 9.854 -2.138 1.00 90.75 95 ASN A CA 1
ATOM 777 C C . ASN A 1 95 ? -0.068 8.436 -2.485 1.00 90.75 95 ASN A C 1
ATOM 779 O O . ASN A 1 95 ? 0.600 7.662 -3.171 1.00 90.75 95 ASN A O 1
ATOM 783 N N . ILE A 1 96 ? -1.276 8.099 -2.034 1.00 90.56 96 ILE A N 1
ATOM 784 C CA . ILE A 1 96 ? -1.882 6.771 -2.230 1.00 90.56 96 ILE A CA 1
ATOM 785 C C . ILE A 1 96 ? -2.025 6.406 -3.704 1.00 90.56 96 ILE A C 1
ATOM 787 O O . ILE A 1 96 ? -1.814 5.254 -4.074 1.00 90.56 96 ILE A O 1
ATOM 791 N N . LYS A 1 97 ? -2.378 7.372 -4.561 1.00 92.19 97 LYS A N 1
ATOM 792 C CA . LYS A 1 97 ? -2.556 7.115 -5.995 1.00 92.19 97 LYS A CA 1
ATOM 793 C C . LYS A 1 97 ? -1.230 6.731 -6.631 1.00 92.19 97 LYS A C 1
ATOM 795 O O . LYS A 1 97 ? -1.188 5.766 -7.381 1.00 92.19 97 LYS A O 1
ATOM 800 N N . GLU A 1 98 ? -0.156 7.433 -6.291 1.00 93.00 98 GLU A N 1
ATOM 801 C CA . GLU A 1 98 ? 1.184 7.104 -6.777 1.00 93.00 98 GLU A CA 1
ATOM 802 C C . GLU A 1 98 ? 1.642 5.744 -6.245 1.00 93.00 98 GLU A C 1
ATOM 804 O O . GLU A 1 98 ? 2.074 4.900 -7.026 1.00 93.00 98 GLU A O 1
ATOM 809 N N . ALA A 1 99 ? 1.484 5.490 -4.941 1.00 94.50 99 ALA A N 1
ATOM 810 C CA . ALA A 1 99 ? 1.815 4.198 -4.344 1.00 94.50 99 ALA A CA 1
ATOM 811 C C . ALA A 1 99 ? 1.049 3.046 -5.015 1.00 94.50 99 ALA A C 1
ATOM 813 O O . ALA A 1 99 ? 1.628 2.001 -5.317 1.00 94.50 99 ALA A O 1
ATOM 814 N N . LYS A 1 100 ? -0.237 3.255 -5.318 1.00 94.50 100 LYS A N 1
ATOM 815 C CA . LYS A 1 100 ? -1.063 2.309 -6.069 1.00 94.50 100 LYS A CA 1
ATOM 816 C C . LYS A 1 100 ? -0.517 2.063 -7.469 1.00 94.50 100 LYS A C 1
ATOM 818 O O . LYS A 1 100 ? -0.357 0.911 -7.849 1.00 94.50 100 LYS A O 1
ATOM 823 N N . GLU A 1 101 ? -0.202 3.113 -8.226 1.00 94.50 101 GLU A N 1
ATOM 824 C CA . GLU A 1 101 ? 0.329 2.951 -9.581 1.00 94.50 101 GLU A CA 1
ATOM 825 C C . GLU A 1 101 ? 1.650 2.159 -9.590 1.00 94.50 101 GLU A C 1
ATOM 827 O O . GLU A 1 101 ? 1.868 1.352 -10.496 1.00 94.50 101 GLU A O 1
ATOM 832 N N . TRP A 1 102 ? 2.520 2.356 -8.588 1.00 95.00 102 TRP A N 1
ATOM 833 C CA . TRP A 1 102 ? 3.761 1.585 -8.447 1.00 95.00 102 TRP A CA 1
ATOM 834 C C . TRP A 1 102 ? 3.489 0.126 -8.066 1.00 95.00 102 TRP A C 1
ATOM 836 O O . TRP A 1 102 ? 4.060 -0.785 -8.670 1.00 95.00 102 TRP A O 1
ATOM 846 N N . LYS A 1 103 ? 2.566 -0.121 -7.130 1.00 93.50 103 LYS A N 1
ATOM 847 C CA . LYS A 1 103 ? 2.164 -1.487 -6.772 1.00 93.50 103 LYS A CA 1
ATOM 848 C C . LYS A 1 103 ? 1.500 -2.230 -7.931 1.00 93.50 103 LYS A C 1
ATOM 850 O O . LYS A 1 103 ? 1.787 -3.409 -8.123 1.00 93.50 103 LYS A O 1
ATOM 855 N N . ASP A 1 104 ? 0.690 -1.551 -8.741 1.00 92.75 104 ASP A N 1
ATOM 856 C CA . ASP A 1 104 ? 0.009 -2.128 -9.909 1.00 92.75 104 ASP A CA 1
ATOM 857 C C . ASP A 1 104 ? 0.997 -2.626 -10.982 1.00 92.75 104 ASP A C 1
ATOM 859 O O . ASP A 1 104 ? 0.661 -3.505 -11.777 1.00 92.75 104 ASP A O 1
ATOM 863 N N . ILE A 1 105 ? 2.224 -2.090 -11.016 1.00 92.19 105 ILE A N 1
ATOM 864 C CA . ILE A 1 105 ? 3.307 -2.565 -11.896 1.00 92.19 105 ILE A CA 1
ATOM 865 C C . ILE A 1 105 ? 4.288 -3.516 -11.191 1.00 92.19 105 ILE A C 1
ATOM 867 O O . ILE A 1 105 ? 5.341 -3.842 -11.744 1.00 92.19 105 ILE A O 1
ATOM 871 N N . GLY A 1 106 ? 3.941 -3.974 -9.985 1.00 90.88 106 GLY A N 1
ATOM 872 C CA . GLY A 1 106 ? 4.736 -4.910 -9.196 1.00 90.88 106 GLY A CA 1
ATOM 873 C C . GLY A 1 106 ? 5.998 -4.297 -8.592 1.00 90.88 106 GLY A C 1
ATOM 874 O O . GLY A 1 106 ? 6.946 -5.034 -8.335 1.00 90.88 106 GLY A O 1
ATOM 875 N N . CYS A 1 107 ? 6.034 -2.976 -8.403 1.00 92.31 107 CYS A N 1
ATOM 876 C CA . CYS A 1 107 ? 7.119 -2.290 -7.710 1.00 92.31 107 CYS A CA 1
ATOM 877 C C . CYS A 1 107 ? 6.746 -2.037 -6.249 1.00 92.31 107 CYS A C 1
ATOM 879 O O . CYS A 1 107 ? 5.663 -1.531 -5.945 1.00 92.31 107 CYS A O 1
ATOM 881 N N . ASP A 1 108 ? 7.667 -2.354 -5.344 1.00 93.38 108 ASP A N 1
ATOM 882 C CA . ASP A 1 108 ? 7.603 -1.871 -3.969 1.00 93.38 108 ASP A CA 1
ATOM 883 C C . ASP A 1 108 ? 8.177 -0.446 -3.857 1.00 93.38 108 ASP A C 1
ATOM 885 O O . ASP A 1 108 ? 8.608 0.160 -4.843 1.00 93.38 108 ASP A O 1
ATOM 889 N N . LEU A 1 109 ? 8.156 0.107 -2.643 1.00 93.00 109 LEU A N 1
ATOM 890 C CA . LEU A 1 109 ? 8.665 1.451 -2.377 1.00 93.00 109 LEU A CA 1
ATOM 891 C C . LEU A 1 109 ? 10.146 1.592 -2.749 1.00 93.00 109 LEU A C 1
ATOM 893 O O . LEU A 1 109 ? 10.552 2.614 -3.298 1.00 93.00 109 LEU A O 1
ATOM 897 N N . TYR A 1 110 ? 10.953 0.571 -2.459 1.00 93.44 110 TYR A N 1
ATOM 898 C CA . TYR A 1 110 ? 12.383 0.604 -2.733 1.00 93.44 110 TYR A CA 1
ATOM 899 C C . TYR A 1 110 ? 12.649 0.636 -4.241 1.00 93.44 110 TYR A C 1
ATOM 901 O O . TYR A 1 110 ? 13.422 1.473 -4.710 1.00 93.44 110 TYR A O 1
ATOM 909 N N . GLU A 1 111 ? 11.965 -0.214 -5.016 1.00 92.25 111 GLU A N 1
ATOM 910 C CA . GLU A 1 111 ? 12.022 -0.169 -6.476 1.00 92.25 111 GLU A CA 1
ATOM 911 C C . GLU A 1 111 ? 11.557 1.191 -7.009 1.00 92.25 111 GLU A C 1
ATOM 913 O O . GLU A 1 111 ? 12.234 1.767 -7.861 1.00 92.25 111 GLU A O 1
ATOM 918 N N . ALA A 1 112 ? 10.445 1.728 -6.498 1.00 94.69 112 ALA A N 1
ATOM 919 C CA . ALA A 1 112 ? 9.901 3.013 -6.933 1.00 94.69 112 ALA A CA 1
ATOM 920 C C . ALA A 1 112 ? 10.902 4.164 -6.746 1.00 94.69 112 ALA A C 1
ATOM 922 O O . ALA A 1 112 ? 11.178 4.903 -7.692 1.00 94.69 112 ALA A O 1
ATOM 923 N N . ILE A 1 113 ? 11.504 4.280 -5.557 1.00 94.69 113 ILE A N 1
ATOM 924 C CA . ILE A 1 113 ? 12.529 5.296 -5.267 1.00 94.69 113 ILE A CA 1
ATOM 925 C C . ILE A 1 113 ? 13.727 5.131 -6.195 1.00 94.69 113 ILE A C 1
ATOM 927 O O . ILE A 1 113 ? 14.244 6.117 -6.716 1.00 94.69 113 ILE A O 1
ATOM 931 N N . LYS A 1 114 ? 14.161 3.890 -6.428 1.00 93.19 114 LYS A N 1
ATOM 932 C CA . LYS A 1 114 ? 15.320 3.609 -7.273 1.00 93.19 114 LYS A CA 1
ATOM 933 C C . LYS A 1 114 ? 15.077 4.044 -8.719 1.00 93.19 114 LYS A C 1
ATOM 935 O O . LYS A 1 114 ? 15.887 4.773 -9.280 1.00 93.19 114 LYS A O 1
ATOM 940 N N . TRP A 1 115 ? 13.930 3.682 -9.292 1.00 93.88 115 TRP A N 1
ATOM 941 C CA . TRP A 1 115 ? 13.543 4.119 -10.635 1.00 93.88 115 TRP A CA 1
ATOM 942 C C . TRP A 1 115 ? 13.457 5.645 -10.759 1.00 93.88 115 TRP A C 1
ATOM 944 O O . TRP A 1 115 ? 13.937 6.206 -11.745 1.00 93.88 115 TRP A O 1
ATOM 954 N N . ILE A 1 116 ? 12.882 6.321 -9.761 1.00 92.62 116 ILE A N 1
ATOM 955 C CA . ILE A 1 116 ? 12.793 7.788 -9.743 1.00 92.62 116 ILE A CA 1
ATOM 956 C C . ILE A 1 116 ? 14.180 8.426 -9.619 1.00 92.62 116 ILE A C 1
ATOM 958 O O . ILE A 1 116 ? 14.450 9.415 -10.299 1.00 92.62 116 ILE A O 1
ATOM 962 N N . GLY A 1 117 ? 15.066 7.853 -8.800 1.00 91.50 117 GLY A N 1
ATOM 963 C CA . GLY A 1 117 ? 16.453 8.299 -8.647 1.00 91.50 117 GLY A CA 1
ATOM 964 C C . GLY A 1 117 ? 17.245 8.242 -9.955 1.00 91.50 117 GLY A C 1
ATOM 965 O O . GLY A 1 117 ? 18.013 9.155 -10.244 1.00 91.50 117 GLY A O 1
ATOM 966 N N . GLU A 1 118 ? 16.972 7.240 -10.791 1.00 88.56 118 GLU A N 1
ATOM 967 C CA . GLU A 1 118 ? 17.530 7.099 -12.145 1.00 88.56 118 GLU A CA 1
ATOM 968 C C . GLU A 1 118 ? 16.824 7.984 -13.202 1.00 88.56 118 GLU A C 1
ATOM 970 O O . GLU A 1 118 ? 17.126 7.945 -14.401 1.00 88.56 118 GLU A O 1
ATOM 975 N N . GLY A 1 119 ? 15.861 8.806 -12.775 1.00 89.69 119 GLY A N 1
ATOM 976 C CA . GLY A 1 119 ? 15.147 9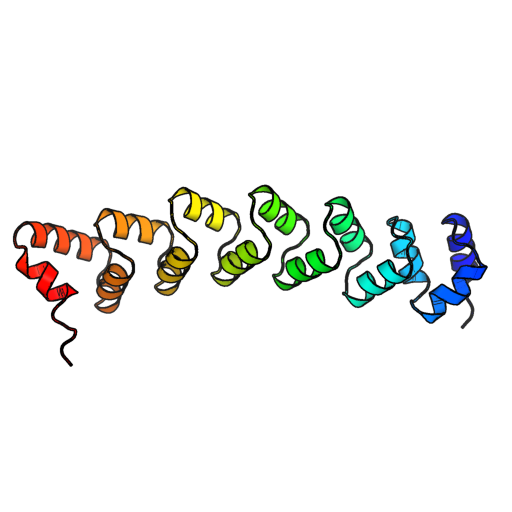.758 -13.622 1.00 89.69 119 GLY A CA 1
ATOM 977 C C . GLY A 1 119 ? 14.031 9.144 -14.468 1.00 89.69 119 GLY A C 1
ATOM 978 O O . GLY A 1 119 ? 13.596 9.772 -15.436 1.00 89.69 119 GLY A O 1
ATOM 979 N N . TYR A 1 120 ? 13.557 7.941 -14.134 1.00 89.88 120 TYR A N 1
ATOM 980 C CA . TYR A 1 120 ? 12.428 7.318 -14.821 1.00 89.88 120 TYR A CA 1
ATOM 981 C C . TYR A 1 120 ? 11.099 7.733 -14.192 1.00 89.88 120 TYR A C 1
ATOM 983 O O . TYR A 1 120 ? 10.868 7.591 -12.992 1.00 89.88 120 TYR A O 1
ATOM 991 N N . GLY A 1 121 ? 10.174 8.193 -15.034 1.00 90.75 121 GLY A N 1
ATOM 992 C CA . GLY A 1 121 ? 8.784 8.386 -14.630 1.00 90.75 121 GLY A CA 1
ATOM 993 C C . GLY A 1 121 ? 8.012 7.066 -14.640 1.00 90.75 121 GLY A C 1
ATOM 994 O O . GLY A 1 121 ? 8.276 6.186 -15.460 1.00 90.75 121 GLY A O 1
ATOM 995 N N . ILE A 1 122 ? 6.972 6.950 -13.816 1.00 90.75 122 ILE A N 1
ATOM 996 C CA . ILE A 1 122 ? 6.164 5.724 -13.693 1.00 90.75 122 ILE A CA 1
ATOM 997 C C . ILE A 1 122 ? 5.606 5.193 -15.025 1.00 90.75 122 ILE A C 1
ATOM 999 O O . ILE A 1 122 ? 5.568 3.988 -15.272 1.00 90.75 122 ILE A O 1
ATOM 1003 N N . LYS A 1 123 ? 5.233 6.093 -15.945 1.00 92.31 123 LYS A N 1
ATOM 1004 C CA . LYS A 1 123 ? 4.760 5.735 -17.294 1.00 92.31 123 LYS A CA 1
ATOM 1005 C C . LYS A 1 123 ? 5.838 5.046 -18.127 1.00 92.31 123 LYS A C 1
ATOM 1007 O O . LYS A 1 123 ? 5.508 4.250 -19.002 1.00 92.31 123 LYS A O 1
ATOM 1012 N N . GLU A 1 124 ? 7.098 5.402 -17.913 1.00 90.62 124 GLU A N 1
ATOM 1013 C CA . GLU A 1 124 ? 8.238 4.789 -18.583 1.00 90.62 124 GLU A CA 1
ATOM 1014 C C . GLU A 1 124 ? 8.555 3.433 -17.956 1.00 90.62 124 GLU A C 1
ATOM 1016 O O . GLU A 1 124 ? 8.633 2.444 -18.683 1.00 90.62 124 GLU A O 1
ATOM 1021 N N . VAL A 1 125 ? 8.594 3.358 -16.622 1.00 93.62 125 VAL A N 1
ATOM 1022 C CA . VAL A 1 125 ? 8.794 2.095 -15.893 1.00 93.62 125 VAL A CA 1
ATOM 1023 C C . VAL A 1 125 ? 7.740 1.064 -16.273 1.00 93.62 125 VAL A C 1
ATOM 1025 O O . VAL A 1 125 ? 8.073 -0.078 -16.577 1.00 93.62 125 VAL A O 1
ATOM 1028 N N . LYS A 1 126 ? 6.469 1.471 -16.366 1.00 94.00 126 LYS A N 1
ATOM 1029 C CA . LYS A 1 126 ? 5.380 0.600 -16.821 1.00 94.00 126 LYS A CA 1
ATOM 1030 C C . LYS A 1 126 ? 5.655 -0.003 -18.200 1.00 94.00 126 LYS A C 1
ATOM 1032 O O . LYS A 1 126 ? 5.334 -1.166 -18.431 1.00 94.00 126 LYS A O 1
ATOM 1037 N N . LYS A 1 127 ? 6.250 0.760 -19.124 1.00 92.06 127 LYS A N 1
ATOM 1038 C CA . LYS A 1 127 ? 6.599 0.254 -20.458 1.00 92.06 127 LYS A CA 1
ATOM 1039 C C . LYS A 1 127 ? 7.771 -0.727 -20.385 1.00 92.06 127 LYS A C 1
ATOM 1041 O O . LYS A 1 127 ? 7.669 -1.787 -20.996 1.00 92.06 127 LYS A O 1
ATOM 1046 N N . TRP A 1 128 ? 8.821 -0.418 -19.621 1.00 92.69 128 TRP A N 1
ATOM 1047 C CA . TRP A 1 128 ? 9.960 -1.323 -19.409 1.00 92.69 128 TRP A CA 1
ATOM 1048 C C . TRP A 1 128 ? 9.524 -2.646 -18.764 1.00 92.69 128 TRP A C 1
ATOM 1050 O O . TRP A 1 128 ? 9.743 -3.712 -19.336 1.00 92.69 128 TRP A O 1
ATOM 1060 N N . LYS A 1 129 ? 8.773 -2.588 -17.658 1.00 91.69 129 LYS A N 1
ATOM 1061 C CA . LYS A 1 129 ? 8.213 -3.778 -16.996 1.00 91.69 129 LYS A CA 1
ATOM 1062 C C . LYS A 1 129 ? 7.309 -4.588 -17.935 1.00 91.69 129 LYS A C 1
ATOM 1064 O O . LYS A 1 129 ? 7.344 -5.813 -17.897 1.00 91.69 129 LYS A O 1
ATOM 1069 N N . SER A 1 130 ? 6.546 -3.941 -18.827 1.00 90.69 130 SER A N 1
ATOM 1070 C CA . SER A 1 130 ? 5.671 -4.650 -19.781 1.00 90.69 130 SER A CA 1
ATOM 1071 C C . SER A 1 130 ? 6.411 -5.496 -20.824 1.00 90.69 130 SER A C 1
ATOM 1073 O O . SER A 1 130 ? 5.802 -6.387 -21.413 1.00 90.69 130 SER A O 1
ATOM 1075 N N . ILE A 1 131 ? 7.700 -5.229 -21.057 1.00 88.88 131 ILE A N 1
ATOM 1076 C CA . ILE A 1 131 ? 8.558 -6.037 -21.938 1.00 88.88 131 ILE A CA 1
ATOM 1077 C C . ILE A 1 131 ? 9.481 -6.978 -21.151 1.00 88.88 131 ILE A C 1
ATOM 1079 O O . ILE A 1 131 ? 10.366 -7.588 -21.735 1.00 88.88 131 ILE A O 1
ATOM 1083 N N . GLY A 1 132 ? 9.261 -7.117 -19.838 1.00 87.62 132 GLY A N 1
ATOM 1084 C CA . GLY A 1 132 ? 10.070 -7.961 -18.957 1.00 87.62 132 GLY A CA 1
ATOM 1085 C C . GLY A 1 132 ? 11.407 -7.342 -18.553 1.00 87.62 132 GLY A C 1
ATOM 1086 O O . GLY A 1 132 ? 12.213 -8.025 -17.933 1.00 87.62 132 GLY A O 1
ATOM 1087 N N . CYS A 1 133 ? 11.636 -6.067 -18.872 1.00 87.06 133 CYS A N 1
ATOM 1088 C CA . CYS A 1 133 ? 12.863 -5.368 -18.519 1.00 87.06 133 CYS A CA 1
ATOM 1089 C C . CYS A 1 133 ? 12.771 -4.787 -17.107 1.00 87.06 133 CYS A C 1
ATOM 1091 O O . CYS A 1 133 ? 11.864 -4.010 -16.781 1.00 87.06 133 CYS A O 1
ATOM 1093 N N . GLY A 1 134 ? 13.743 -5.155 -16.279 1.00 87.00 134 GLY A N 1
ATOM 1094 C CA . GLY A 1 134 ? 14.007 -4.512 -15.005 1.00 87.00 134 GLY A CA 1
ATOM 1095 C C . GLY A 1 134 ? 14.749 -3.189 -15.178 1.00 87.00 134 GLY A C 1
ATOM 1096 O O . GLY A 1 134 ? 15.000 -2.706 -16.282 1.00 87.00 134 GLY A O 1
ATOM 1097 N N . MET A 1 135 ? 15.120 -2.598 -14.047 1.00 85.94 135 MET A N 1
ATOM 1098 C CA . MET A 1 135 ? 15.857 -1.335 -14.021 1.00 85.94 135 MET A CA 1
ATOM 1099 C C . MET A 1 135 ? 17.221 -1.440 -14.710 1.00 85.94 135 MET A C 1
ATOM 1101 O O . MET A 1 135 ? 17.592 -0.547 -15.462 1.00 85.94 135 MET A O 1
ATOM 1105 N N . TYR A 1 136 ? 17.929 -2.549 -14.485 1.00 86.62 136 TYR A N 1
ATOM 1106 C CA . TYR A 1 136 ? 19.235 -2.804 -15.090 1.00 86.62 136 TYR A CA 1
ATOM 1107 C C . TYR A 1 136 ? 19.141 -2.890 -16.620 1.00 86.62 136 TYR A C 1
ATOM 1109 O O . TYR A 1 136 ? 19.873 -2.200 -17.319 1.00 86.62 136 TYR A O 1
ATOM 1117 N N . ASP A 1 137 ? 18.165 -3.640 -17.141 1.00 88.94 137 ASP A N 1
ATOM 1118 C CA . ASP A 1 137 ? 17.948 -3.744 -18.587 1.00 88.94 137 ASP A CA 1
ATOM 1119 C C . ASP A 1 137 ? 17.631 -2.372 -19.197 1.00 88.94 137 ASP A C 1
ATOM 1121 O O . ASP A 1 137 ? 18.180 -1.999 -20.232 1.00 88.94 137 ASP A O 1
ATOM 1125 N N . ALA A 1 138 ? 16.757 -1.595 -18.547 1.00 89.38 138 ALA A N 1
ATOM 1126 C CA . ALA A 1 138 ? 16.404 -0.254 -19.003 1.00 89.38 138 ALA A CA 1
ATOM 1127 C C . ALA A 1 138 ? 17.627 0.675 -19.067 1.00 89.38 138 ALA A C 1
ATOM 1129 O O . ALA A 1 138 ? 17.782 1.425 -20.031 1.00 89.38 138 ALA A O 1
ATOM 1130 N N . GLU A 1 139 ? 18.506 0.606 -18.065 1.00 89.06 139 GLU A N 1
ATOM 1131 C CA . GLU A 1 139 ? 19.764 1.351 -18.028 1.00 89.06 139 GLU A CA 1
ATOM 1132 C C . GLU A 1 139 ? 20.699 0.946 -19.174 1.00 89.06 139 GLU A C 1
ATOM 1134 O O . GLU A 1 139 ? 21.196 1.815 -19.895 1.00 89.06 139 GLU A O 1
ATOM 1139 N N . GLU A 1 140 ? 20.885 -0.353 -19.411 1.00 89.69 140 GLU A N 1
ATOM 1140 C CA . GLU A 1 140 ? 21.746 -0.845 -20.488 1.00 89.69 140 GLU A CA 1
ATOM 1141 C C . GLU A 1 140 ? 21.220 -0.472 -21.880 1.00 89.69 140 GLU A C 1
ATOM 1143 O O . GLU A 1 140 ? 21.976 0.037 -22.717 1.00 89.69 140 GLU A O 1
ATOM 1148 N N . TRP A 1 141 ? 19.917 -0.646 -22.124 1.00 89.44 141 TRP A N 1
ATOM 1149 C CA . TRP A 1 141 ? 19.282 -0.224 -23.373 1.00 89.44 141 TRP A CA 1
ATOM 1150 C C . TRP A 1 141 ? 19.438 1.285 -23.597 1.00 89.44 141 TRP A C 1
ATOM 1152 O O . TRP A 1 141 ? 19.794 1.729 -24.695 1.00 89.44 141 TRP A O 1
ATOM 1162 N N . LYS A 1 142 ? 19.249 2.089 -22.547 1.00 87.62 142 LYS A N 1
ATOM 1163 C CA . LYS A 1 142 ? 19.427 3.543 -22.614 1.00 87.62 142 LYS A CA 1
ATOM 1164 C C . LYS A 1 142 ? 20.888 3.926 -22.862 1.00 87.62 142 LYS A C 1
ATOM 1166 O O . LYS A 1 142 ? 21.144 4.846 -23.641 1.00 87.62 142 LYS A O 1
ATOM 1171 N N . ALA A 1 143 ? 21.850 3.193 -22.297 1.00 87.56 143 ALA A N 1
ATOM 1172 C CA . ALA A 1 143 ? 23.283 3.412 -22.509 1.00 87.56 143 ALA A CA 1
ATOM 1173 C C . ALA A 1 143 ? 23.715 3.184 -23.970 1.00 87.56 143 ALA A C 1
ATOM 1175 O O . ALA A 1 143 ? 24.608 3.874 -24.473 1.00 87.56 143 ALA A O 1
ATOM 1176 N N . ILE A 1 144 ? 23.053 2.273 -24.694 1.00 85.69 144 ILE A N 1
ATOM 1177 C CA . ILE A 1 144 ? 23.277 2.065 -26.138 1.00 85.69 144 ILE A CA 1
ATOM 1178 C C . ILE A 1 144 ? 22.433 2.995 -27.027 1.00 85.69 144 ILE A C 1
ATOM 1180 O O . ILE A 1 144 ? 22.560 2.970 -28.258 1.00 85.69 144 ILE A O 1
ATOM 1184 N N . GLY A 1 145 ? 21.651 3.886 -26.409 1.00 85.19 145 GLY A N 1
ATOM 1185 C CA . GLY A 1 145 ? 20.825 4.892 -27.070 1.00 85.19 145 GLY A CA 1
ATOM 1186 C C . GLY A 1 145 ? 19.510 4.342 -27.614 1.00 85.19 145 GLY A C 1
ATOM 1187 O O . GLY A 1 145 ? 19.000 4.896 -28.585 1.00 85.19 145 GLY A O 1
ATOM 1188 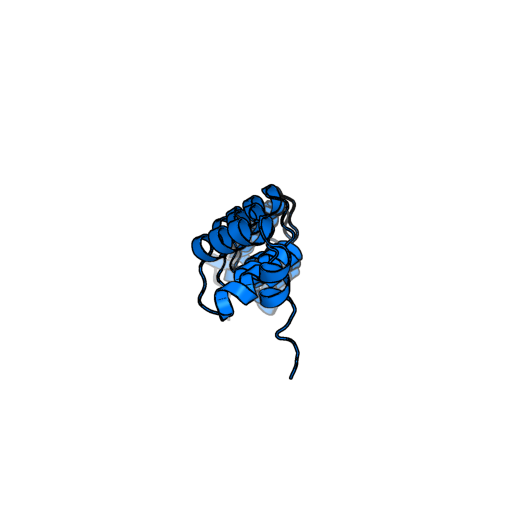N N . CYS A 1 146 ? 19.004 3.255 -27.031 1.00 84.94 146 CYS A N 1
ATOM 1189 C CA . CYS A 1 146 ? 17.716 2.669 -27.367 1.00 84.94 146 CYS A CA 1
ATOM 1190 C C . CYS A 1 146 ? 16.658 3.056 -26.335 1.00 84.94 146 CYS A C 1
ATOM 1192 O O . CYS A 1 146 ? 16.876 2.962 -25.128 1.00 84.94 146 CYS A O 1
ATOM 1194 N N . ASP A 1 147 ? 15.494 3.478 -26.823 1.00 87.56 147 ASP A N 1
ATOM 1195 C CA . ASP A 1 147 ? 14.312 3.653 -25.986 1.00 87.56 147 ASP A CA 1
ATOM 1196 C C . ASP A 1 147 ? 13.550 2.323 -25.826 1.00 87.56 147 ASP A C 1
ATOM 1198 O O . ASP A 1 147 ? 13.882 1.309 -26.445 1.00 87.56 147 ASP A O 1
ATOM 1202 N N . VAL A 1 148 ? 12.482 2.324 -25.021 1.00 88.06 148 VAL A N 1
ATOM 1203 C CA . VAL A 1 148 ? 11.657 1.122 -24.806 1.00 88.06 148 VAL A CA 1
ATOM 1204 C C . VAL A 1 148 ? 11.117 0.537 -26.117 1.00 88.06 148 VAL A C 1
ATOM 1206 O O . VAL A 1 148 ? 10.924 -0.672 -26.221 1.00 88.06 148 VAL A O 1
ATOM 1209 N N . LYS A 1 149 ? 10.809 1.374 -27.118 1.00 87.25 149 LYS A N 1
ATOM 1210 C CA . LYS A 1 149 ? 10.241 0.898 -28.386 1.00 87.25 149 LYS A CA 1
ATOM 1211 C C . LYS A 1 149 ? 11.302 0.168 -29.195 1.00 87.25 149 LYS A C 1
ATOM 1213 O O . LYS A 1 149 ? 11.008 -0.892 -29.740 1.00 87.25 149 LYS A O 1
ATOM 1218 N N . GLU A 1 150 ? 12.508 0.723 -29.262 1.00 86.50 150 GLU A N 1
ATOM 1219 C CA . GLU A 1 150 ? 13.646 0.082 -29.914 1.00 86.50 150 GLU A CA 1
ATOM 1220 C C . GLU A 1 150 ? 14.017 -1.219 -29.199 1.00 86.50 150 GLU A C 1
ATOM 1222 O O . GLU A 1 150 ? 14.093 -2.256 -29.854 1.00 86.50 150 GLU A O 1
ATOM 1227 N N . ALA A 1 151 ? 14.139 -1.200 -27.867 1.00 88.00 151 ALA A N 1
ATOM 1228 C CA . ALA A 1 151 ? 14.393 -2.394 -27.058 1.00 88.00 151 ALA A CA 1
ATOM 1229 C C . ALA A 1 151 ? 13.340 -3.485 -27.311 1.00 88.00 151 ALA A C 1
ATOM 1231 O O . ALA A 1 151 ? 13.669 -4.630 -27.613 1.00 88.00 151 ALA A O 1
ATOM 1232 N N . LYS A 1 152 ? 12.054 -3.110 -27.311 1.00 89.31 152 LYS A N 1
ATOM 1233 C CA . LYS A 1 152 ? 10.950 -4.024 -27.630 1.00 89.31 152 LYS A CA 1
ATOM 1234 C C . LYS A 1 152 ? 11.074 -4.631 -29.028 1.00 89.31 152 LYS A C 1
ATOM 1236 O O . LYS A 1 152 ? 10.736 -5.801 -29.201 1.00 89.31 152 LYS A O 1
ATOM 1241 N N . LYS A 1 153 ? 11.513 -3.857 -30.030 1.00 86.88 153 LYS A N 1
ATOM 1242 C CA . LYS A 1 153 ? 11.750 -4.379 -31.385 1.00 86.88 153 LYS A CA 1
ATOM 1243 C C . LYS A 1 153 ? 12.871 -5.415 -31.358 1.00 86.88 153 LYS A C 1
ATOM 1245 O O . LYS A 1 153 ? 12.628 -6.535 -31.788 1.00 86.88 153 LYS A O 1
ATOM 1250 N N . TRP A 1 154 ? 14.034 -5.091 -30.794 1.00 86.19 154 TRP A N 1
ATOM 1251 C CA . TRP A 1 154 ? 15.151 -6.038 -30.679 1.00 86.19 154 TRP A CA 1
ATOM 1252 C C . TRP A 1 154 ? 14.732 -7.351 -30.008 1.00 86.19 154 TRP A C 1
ATOM 1254 O O . TRP A 1 154 ? 14.896 -8.414 -30.603 1.00 86.19 154 TRP A O 1
ATOM 1264 N N . MET A 1 155 ? 14.061 -7.267 -28.855 1.00 85.44 155 MET A N 1
ATOM 1265 C CA . MET A 1 155 ? 13.569 -8.443 -28.130 1.00 85.44 155 MET A CA 1
ATOM 1266 C C . MET A 1 155 ? 12.538 -9.250 -28.932 1.00 85.44 155 MET A C 1
ATOM 1268 O O . MET A 1 155 ? 12.547 -10.477 -28.887 1.00 85.44 155 MET A O 1
ATOM 1272 N N . LYS A 1 156 ? 11.660 -8.591 -29.706 1.00 87.31 156 LYS A N 1
ATOM 1273 C CA . LYS A 1 156 ? 10.689 -9.272 -30.584 1.00 87.31 156 LYS A CA 1
ATOM 1274 C C . LYS A 1 156 ? 11.383 -10.112 -31.661 1.00 87.31 156 LYS A C 1
ATOM 1276 O O . LYS A 1 156 ? 10.878 -11.176 -32.005 1.00 87.31 156 LYS A O 1
ATOM 1281 N N . TYR A 1 157 ? 12.512 -9.644 -32.185 1.00 84.75 157 TYR A N 1
ATO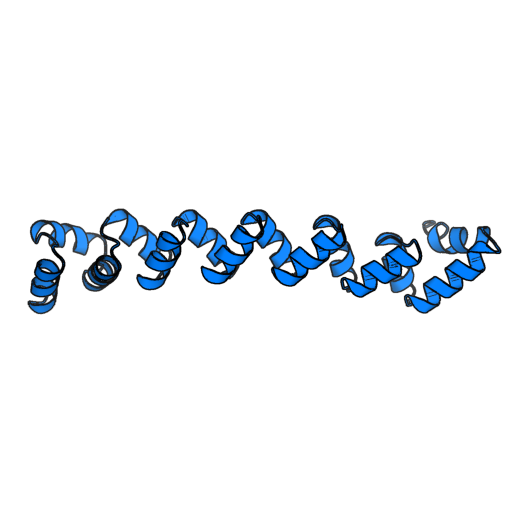M 1282 C CA . TYR A 1 157 ? 13.307 -10.377 -33.174 1.00 84.75 157 TYR A CA 1
ATOM 1283 C C . TYR A 1 157 ? 14.283 -11.384 -32.537 1.00 84.75 157 TYR A C 1
ATOM 1285 O O . TYR A 1 157 ? 15.048 -12.020 -33.256 1.00 84.75 157 TYR A O 1
ATOM 1293 N N . GLY A 1 158 ? 14.225 -11.567 -31.213 1.00 84.38 158 GLY A N 1
ATOM 1294 C CA . GLY A 1 158 ? 15.043 -12.536 -30.485 1.00 84.38 158 GLY A CA 1
ATOM 1295 C C . GLY A 1 158 ? 16.457 -12.058 -30.177 1.00 84.38 158 GLY A C 1
ATOM 1296 O O . GLY A 1 158 ? 17.273 -12.888 -29.794 1.00 84.38 158 GLY A O 1
ATOM 1297 N N . TYR A 1 159 ? 16.733 -10.761 -30.334 1.00 84.31 159 TYR A N 1
ATOM 1298 C CA . TYR A 1 159 ? 18.035 -10.196 -30.010 1.00 84.31 159 TYR A CA 1
ATOM 1299 C C . TYR A 1 159 ? 18.110 -9.747 -28.557 1.00 84.31 159 TYR A C 1
ATOM 1301 O O . TYR A 1 159 ? 17.191 -9.086 -28.055 1.00 84.31 159 TYR A O 1
ATOM 1309 N N . ASP A 1 160 ? 19.233 -10.048 -27.915 1.00 84.75 160 ASP A N 1
ATOM 1310 C CA . ASP A 1 160 ? 19.560 -9.512 -26.599 1.00 84.75 160 ASP A CA 1
ATOM 1311 C C . ASP A 1 160 ? 20.260 -8.137 -26.673 1.00 84.75 160 ASP A C 1
ATOM 1313 O O . ASP A 1 160 ? 20.485 -7.558 -27.744 1.00 84.75 160 ASP A O 1
ATOM 1317 N N . ILE A 1 161 ? 20.550 -7.568 -25.501 1.00 83.56 161 ILE A N 1
ATOM 1318 C CA . ILE A 1 161 ? 21.191 -6.254 -25.365 1.00 83.56 161 ILE A CA 1
ATOM 1319 C C . ILE A 1 161 ? 22.594 -6.246 -25.986 1.00 83.56 161 ILE A C 1
ATOM 1321 O O . ILE A 1 161 ? 22.976 -5.254 -26.615 1.00 83.56 161 ILE A O 1
ATOM 1325 N N . GLU A 1 162 ? 23.371 -7.320 -25.826 1.00 85.62 162 GLU A N 1
ATOM 1326 C CA . GLU A 1 162 ? 24.745 -7.389 -26.328 1.00 85.62 162 GLU A CA 1
ATOM 1327 C C . GLU A 1 162 ? 24.759 -7.493 -27.856 1.00 85.62 162 GLU A C 1
ATOM 1329 O O . GLU A 1 162 ? 25.503 -6.765 -28.519 1.00 85.62 162 GLU A O 1
ATOM 1334 N N . GLU A 1 163 ? 23.859 -8.285 -28.437 1.00 84.88 163 GLU A N 1
ATOM 1335 C CA . GLU A 1 163 ? 23.670 -8.341 -29.885 1.00 84.88 163 GLU A CA 1
ATOM 1336 C C . GLU A 1 163 ? 23.240 -6.974 -30.429 1.00 84.88 163 GLU A C 1
ATOM 1338 O O . GLU A 1 163 ? 23.860 -6.441 -31.357 1.00 84.88 163 GLU A O 1
ATOM 1343 N N . ALA A 1 164 ? 22.239 -6.334 -29.818 1.00 84.69 164 ALA A N 1
ATOM 1344 C CA . ALA A 1 164 ? 21.800 -5.005 -30.234 1.00 84.69 164 ALA A CA 1
ATOM 1345 C C . ALA A 1 164 ? 22.934 -3.967 -30.151 1.00 84.69 164 ALA A C 1
ATOM 1347 O O . ALA A 1 164 ? 23.108 -3.141 -31.053 1.00 84.69 164 ALA A O 1
ATOM 1348 N N . LYS A 1 165 ? 23.761 -4.024 -29.107 1.00 85.31 165 LYS A N 1
ATOM 1349 C CA . LYS A 1 165 ? 24.937 -3.163 -28.912 1.00 85.31 165 LYS A CA 1
ATOM 1350 C C . LYS A 1 165 ? 25.996 -3.373 -29.992 1.00 85.31 165 LYS A C 1
ATOM 1352 O O . LYS A 1 165 ? 26.525 -2.384 -30.518 1.00 85.31 165 LYS A O 1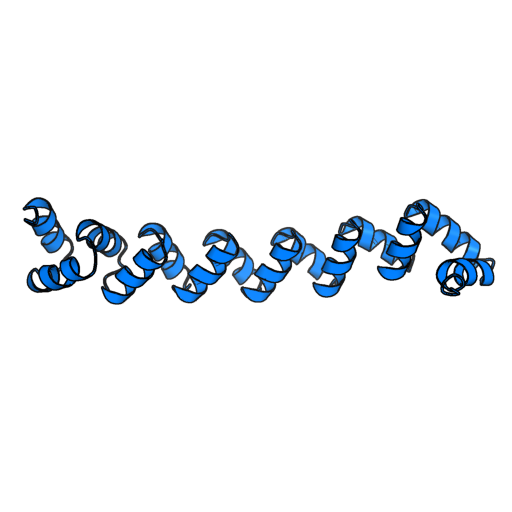
ATOM 1357 N N . GLU A 1 166 ? 26.286 -4.617 -30.371 1.00 83.94 166 GLU A N 1
ATOM 1358 C CA . GLU A 1 166 ? 27.182 -4.928 -31.489 1.00 83.94 166 GLU A CA 1
ATOM 1359 C C . GLU A 1 166 ? 26.644 -4.373 -32.810 1.00 83.94 166 GLU A C 1
ATOM 1361 O O . GLU A 1 166 ? 27.357 -3.659 -33.530 1.00 83.94 166 GLU A O 1
ATOM 1366 N N . TRP A 1 167 ? 25.362 -4.604 -33.094 1.00 78.31 167 TRP A N 1
ATOM 1367 C CA . TRP A 1 167 ? 24.695 -4.082 -34.285 1.00 78.31 167 TRP A CA 1
ATOM 1368 C C . TRP A 1 167 ? 24.717 -2.553 -34.340 1.00 78.31 167 TRP A C 1
ATOM 1370 O O . TRP A 1 167 ? 25.026 -1.963 -35.382 1.00 78.31 167 TRP A O 1
ATOM 1380 N N . ILE A 1 168 ? 24.470 -1.877 -33.216 1.00 78.00 168 ILE A N 1
ATOM 1381 C CA . ILE A 1 168 ? 24.540 -0.415 -33.124 1.00 78.00 168 ILE A CA 1
ATOM 1382 C C . ILE A 1 168 ? 25.968 0.072 -33.385 1.00 78.00 168 ILE A C 1
ATOM 1384 O O . ILE A 1 168 ? 26.158 1.036 -34.132 1.00 78.00 168 ILE A O 1
ATOM 1388 N N . LYS A 1 169 ? 26.985 -0.601 -32.838 1.00 79.50 169 LYS A N 1
ATOM 1389 C CA . LYS A 1 169 ? 28.398 -0.274 -33.082 1.00 79.50 169 LYS A CA 1
ATOM 1390 C C . LYS A 1 169 ? 28.771 -0.411 -34.562 1.00 79.50 169 LYS A C 1
ATOM 1392 O O . LYS A 1 169 ? 29.464 0.461 -35.089 1.00 79.50 169 LYS A O 1
ATOM 1397 N N . ILE A 1 170 ? 28.282 -1.450 -35.240 1.00 75.25 170 ILE A N 1
ATOM 1398 C CA . ILE A 1 170 ? 28.479 -1.657 -36.684 1.00 75.25 170 ILE A CA 1
ATOM 1399 C C . ILE A 1 170 ? 27.752 -0.570 -37.486 1.00 75.25 170 ILE A C 1
ATOM 1401 O O . ILE A 1 170 ? 28.336 0.041 -38.377 1.00 75.25 170 ILE A O 1
ATOM 1405 N N . SER A 1 171 ? 26.508 -0.254 -37.130 1.00 67.94 171 SER A N 1
ATOM 1406 C CA . SER A 1 171 ? 25.708 0.755 -37.833 1.00 67.94 171 SER A CA 1
ATOM 1407 C C . SER A 1 171 ? 26.232 2.187 -37.704 1.00 67.94 171 SER A C 1
ATOM 1409 O O . SER A 1 171 ? 26.016 3.008 -38.588 1.00 67.94 171 SER A O 1
ATOM 1411 N N . LYS A 1 172 ? 26.982 2.509 -36.642 1.00 64.44 172 LYS A N 1
ATOM 1412 C CA . LYS A 1 172 ? 27.681 3.800 -36.539 1.00 64.44 172 LYS A CA 1
ATOM 1413 C C . LYS A 1 172 ? 28.772 3.956 -37.611 1.00 64.44 172 LYS A C 1
ATOM 1415 O O . LYS A 1 172 ? 29.101 5.089 -37.953 1.00 64.44 172 LYS A O 1
ATOM 1420 N N . LYS A 1 173 ? 29.301 2.852 -38.162 1.00 61.00 173 LYS A N 1
ATOM 1421 C CA . LYS A 1 173 ? 30.206 2.852 -39.330 1.00 61.00 173 LYS A CA 1
ATOM 1422 C C . LYS A 1 173 ? 29.459 2.864 -40.670 1.00 61.00 173 LYS A C 1
ATOM 1424 O O . LYS A 1 173 ? 30.021 3.339 -41.649 1.00 61.00 173 LYS A O 1
ATOM 1429 N N . ASP A 1 174 ? 28.218 2.382 -40.705 1.00 59.50 174 ASP A N 1
ATOM 1430 C CA . ASP A 1 174 ? 27.376 2.306 -41.904 1.00 59.50 174 ASP A CA 1
ATOM 1431 C C . ASP A 1 174 ? 25.914 2.659 -41.552 1.00 59.50 174 ASP A C 1
ATOM 1433 O O . ASP A 1 174 ? 25.106 1.798 -41.180 1.00 59.50 174 ASP A O 1
ATOM 1437 N N . LYS A 1 175 ? 25.597 3.967 -41.595 1.00 54.25 175 LYS A N 1
ATOM 1438 C CA . LYS A 1 175 ? 24.361 4.567 -41.040 1.00 54.25 175 LYS A CA 1
ATOM 1439 C C . LYS A 1 175 ? 23.065 3.972 -41.607 1.00 54.25 175 LYS A C 1
ATOM 1441 O O . LYS A 1 175 ? 22.032 4.039 -40.943 1.00 54.25 175 LYS A O 1
ATOM 1446 N N . ASN A 1 176 ? 23.115 3.360 -42.788 1.00 55.03 176 ASN A N 1
ATOM 1447 C CA . ASN A 1 176 ? 21.943 2.813 -43.469 1.00 55.03 176 ASN A CA 1
ATOM 1448 C C . ASN A 1 176 ? 21.450 1.480 -42.870 1.00 55.03 176 ASN A C 1
ATOM 1450 O O . ASN A 1 176 ? 20.270 1.165 -42.986 1.00 55.03 176 ASN A O 1
ATOM 1454 N N . LYS A 1 177 ? 22.300 0.704 -42.175 1.00 58.97 177 LYS A N 1
ATOM 1455 C CA . LYS A 1 177 ? 21.905 -0.624 -41.655 1.00 58.97 177 LYS A CA 1
ATOM 1456 C C . LYS A 1 177 ? 21.000 -0.582 -40.417 1.00 58.97 177 LYS A C 1
ATOM 1458 O O . LYS A 1 177 ? 20.024 -1.324 -40.374 1.00 58.97 177 LYS A O 1
ATOM 1463 N N . LYS A 1 178 ? 21.278 0.287 -39.430 1.00 56.94 178 LYS A N 1
ATOM 1464 C CA . LYS A 1 178 ? 20.403 0.444 -38.241 1.00 56.94 178 LYS A CA 1
ATOM 1465 C C . LYS A 1 178 ? 19.072 1.090 -38.605 1.00 56.94 178 LYS A C 1
ATOM 1467 O O . LYS A 1 178 ? 18.052 0.693 -38.053 1.00 56.94 178 LYS A O 1
ATOM 1472 N N . LEU A 1 179 ? 19.078 2.042 -39.545 1.00 53.09 179 LEU A N 1
ATOM 1473 C CA . LEU A 1 179 ? 17.843 2.647 -40.039 1.00 53.09 179 LEU A CA 1
ATOM 1474 C C . LEU A 1 179 ? 16.954 1.596 -40.717 1.00 53.09 179 LEU A C 1
ATOM 1476 O O . LEU A 1 179 ? 15.785 1.501 -40.374 1.00 53.09 179 LEU A O 1
ATOM 1480 N N . ASN A 1 180 ? 17.518 0.750 -41.587 1.00 60.25 180 ASN A N 1
ATOM 1481 C CA . ASN A 1 180 ? 16.733 -0.274 -42.274 1.00 60.25 180 ASN A CA 1
ATOM 1482 C C . ASN A 1 180 ? 16.112 -1.301 -41.311 1.00 60.25 180 ASN A C 1
ATOM 1484 O O . ASN A 1 180 ? 14.937 -1.611 -41.451 1.00 60.25 180 ASN A O 1
ATOM 1488 N N . PHE A 1 181 ? 16.851 -1.792 -40.309 1.00 67.88 181 PHE A N 1
ATOM 1489 C CA . PHE A 1 181 ? 16.301 -2.755 -39.343 1.00 67.88 181 PHE A CA 1
ATOM 1490 C C . PHE A 1 181 ? 15.233 -2.141 -38.419 1.00 67.88 181 PHE A C 1
ATOM 1492 O O . PHE A 1 181 ? 14.213 -2.765 -38.147 1.00 67.88 181 PHE A O 1
ATOM 1499 N N . LEU A 1 182 ? 15.437 -0.909 -37.935 1.00 64.31 182 LEU A N 1
ATOM 1500 C CA . LEU A 1 182 ? 14.498 -0.280 -36.996 1.00 64.31 182 LEU A CA 1
ATOM 1501 C C . LEU A 1 182 ? 13.293 0.395 -37.673 1.00 64.31 182 LEU A C 1
ATOM 1503 O O . LEU A 1 182 ? 12.266 0.555 -37.006 1.00 64.31 182 LEU A O 1
ATOM 1507 N N . TYR A 1 183 ? 13.401 0.796 -38.947 1.00 59.88 183 TYR A N 1
ATOM 1508 C CA . TYR A 1 183 ? 12.430 1.679 -39.612 1.00 59.88 183 TYR A CA 1
ATOM 1509 C C . TYR A 1 183 ? 11.873 1.183 -40.963 1.00 59.88 183 TYR A C 1
ATOM 1511 O O . TYR A 1 183 ? 10.942 1.819 -41.446 1.00 59.88 183 TYR A O 1
ATOM 1519 N N . ASN A 1 184 ? 12.348 0.078 -41.565 1.00 58.59 184 ASN A N 1
ATOM 1520 C CA . ASN A 1 184 ? 11.827 -0.379 -42.874 1.00 58.59 184 ASN A CA 1
ATOM 1521 C C . ASN A 1 184 ? 10.824 -1.547 -42.830 1.00 58.59 184 ASN A C 1
ATOM 1523 O O . ASN A 1 184 ? 10.410 -1.991 -43.893 1.00 58.59 184 ASN A O 1
ATOM 1527 N N . ASP A 1 185 ? 10.411 -2.027 -41.656 1.00 50.84 185 ASP A N 1
ATOM 1528 C CA . ASP A 1 185 ? 9.514 -3.198 -41.535 1.00 50.84 185 ASP A CA 1
ATOM 1529 C C . ASP A 1 185 ? 8.052 -2.838 -41.184 1.00 50.84 185 ASP A C 1
ATOM 1531 O O . ASP A 1 185 ? 7.251 -3.723 -40.908 1.00 50.84 185 ASP A O 1
ATOM 1535 N N . ASP A 1 186 ? 7.675 -1.551 -41.226 1.00 47.09 186 ASP A N 1
ATOM 1536 C CA . ASP A 1 186 ? 6.266 -1.108 -41.135 1.00 47.09 186 ASP A CA 1
ATOM 1537 C C . ASP A 1 186 ? 5.572 -1.069 -42.523 1.00 47.09 186 ASP A C 1
ATOM 1539 O O . ASP A 1 186 ? 4.622 -0.316 -42.731 1.00 47.09 186 ASP A O 1
ATOM 1543 N N . SER A 1 187 ? 6.050 -1.857 -43.495 1.00 38.28 187 SER A N 1
ATOM 1544 C CA . SER A 1 187 ? 5.349 -2.113 -44.760 1.00 38.28 187 SER A CA 1
ATOM 1545 C C . SER A 1 187 ? 4.663 -3.482 -44.721 1.00 38.28 187 SER A C 1
ATOM 1547 O O . SER A 1 187 ? 5.187 -4.459 -45.258 1.00 38.28 187 SER A O 1
ATOM 1549 N N . GLU A 1 188 ? 3.495 -3.532 -44.085 1.00 36.97 188 GLU A N 1
ATOM 1550 C CA . GLU A 1 188 ? 2.377 -4.360 -44.559 1.00 36.97 188 GLU A CA 1
ATOM 1551 C C . GLU A 1 188 ? 1.399 -3.469 -45.333 1.00 36.97 188 GLU A C 1
ATOM 1553 O O . GLU A 1 188 ? 1.090 -2.359 -44.838 1.00 36.97 188 GLU A O 1
#

Radius of gyration: 28.14 Å; chains: 1; bounding box: 60×24×80 Å

Foldseek 3Di:
DDDDPVLVVLCVVLVNDPVCQVVLVVQDDSVQQSQLSVLVNNDSVQSSLCVVLVHHSVQCSLCVVLVHGPVRCSLCVVLVHGSVQCSLCVVVPHDSVRCSLCVVLVHGPVQVVVCVVVVHDSVQCSLCSVLVHGPVQCVLCVVLVHGSLRCSLCVVVVHDSVRVSVQSVVCVVVVVRVCCSSPVPPPD

pLDDT: mean 86.84, std 11.35, range [36.97, 95.81]

Secondary structure (DSSP, 8-state):
-PPPHHHHHHHHHTT--HHHHHHHHHHS-HHHHHHHHHTT---HHHHHHHHHTT--HHHHHHHHHTT--HHHHHHHHHTT--HHHHHHHHHTT--HHHHHHHHHTT--HHHHHHHHHTT--HHHHHHHHHTT--HHHHHHHHHTT--HHHHHHHHHTT--HHHHHHHHHHHTTSHHHHHHHHHS----

Sequence (188 aa):
MGISLEDLKECIKLGVEIDKVEEVIKIVDLKSYLSFVRCSIRDLEEIKQWIKSGFSPKEAKEWKENGIDLEEAKEWKDIECDVNKAKEWKKEGFNIKEAKEWKDIGCDLYEAIKWIGEGYGIKEVKKWKSIGCGMYDAEEWKAIGCDVKEAKKWMKYGYDIEEAKEWIKISKKDKNKKLNFLYNDDSE